Protein 4QOS (pdb70)

B-factor: mean 25.65, std 11.16, range [9.4, 82.93]

Foldseek 3Di:
DFADQVLQVVLVVVLLVQLADLAAEEEADFAQLCQVVSQLSSFCSYPLNVFDEEEDEQQPDDQVVSCCQAQNDPPGHHRQVNQASTEYEYEQVLNHFPVVLVQVLVCVVVQWRDDDDPDDIGGGRYRYYYYHNDPQVVCCVVVSHPPSSCVRNCPDYRYRDFCLVRLVRQQVLLLVLLQVLCVVLVAPDQQAEDVQRSCVRNVDRPSNGSVLSSVQSNVQSVVVPHNPHHRYDGPSDPVDD

Organism: Escherichia coli (strain K12) (NCBI:txid83333)

Solvent-accessible surface area: 12742 Å² total; per-residue (Å²): 118,55,12,118,10,115,43,20,84,108,8,40,107,52,0,54,129,10,0,80,68,89,101,21,2,7,0,41,4,35,148,14,7,21,25,82,134,10,0,28,102,0,0,123,88,8,97,22,136,151,26,46,48,24,32,12,53,3,46,79,45,100,73,110,88,0,28,27,22,0,19,17,97,87,113,65,68,0,57,6,44,116,0,73,34,0,0,0,0,1,31,79,0,15,69,6,36,79,77,1,0,63,68,1,12,120,11,42,84,132,27,74,3,169,38,122,66,79,66,138,72,84,86,23,82,30,1,9,0,0,0,7,87,33,91,3,86,42,40,36,134,137,47,61,3,75,49,58,0,27,128,115,2,34,100,60,44,0,128,10,16,15,2,61,117,6,102,84,1,0,24,66,3,0,58,101,18,0,68,70,24,0,120,128,59,184,25,112,123,28,32,23,12,33,139,143,0,76,46,43,0,61,126,54,136,0,48,4,0,40,166,36,0,91,83,2,0,34,40,1,3,137,126,45,41,22,30,126,134,62,1,56,76,14,23,46,46,58,191,144,156

Structure (mmCIF, N/CA/C/O backbone):
data_4QOS
#
_entry.id   4QOS
#
_cell.length_a   113.385
_cell.length_b   113.385
_cell.length_c   39.326
_cell.angle_alpha   90.0
_cell.angle_beta   90.0
_cell.angle_gamma   120.0
#
_symmetry.space_group_name_H-M   'P 65'
#
loop_
_entity.id
_entity.type
_entity.pdbx_description
1 polymer 'Psp operon transcriptional activator'
2 non-polymer "ADENOSINE-5'-DIPHOSPHATE"
3 non-polymer GLYCEROL
4 non-polymer '4-(2-HYDROXYETHYL)-1-PIPERAZINE ETHANESULFONIC ACID'
5 water water
#
loop_
_atom_site.group_PDB
_atom_site.id
_atom_site.type_symbol
_atom_site.label_atom_id
_atom_site.label_alt_id
_atom_site.label_comp_id
_atom_site.label_asym_id
_atom_site.label_entity_id
_atom_site.label_seq_id
_atom_site.pdbx_PDB_ins_code
_atom_site.Cartn_x
_atom_site.Cartn_y
_atom_site.Cartn_z
_atom_site.occupancy
_atom_site.B_iso_or_equiv
_atom_site.auth_seq_id
_atom_site.auth_comp_id
_atom_site.auth_asym_id
_atom_site.auth_atom_id
_atom_site.pdbx_PDB_model_num
ATOM 1 N N . LEU A 1 8 ? -67.292 142.419 -0.722 1.00 56.40 8 LEU A N 1
ATOM 2 C CA . LEU A 1 8 ? -66.459 143.486 -0.184 1.00 42.36 8 LEU A CA 1
ATOM 3 C C . LEU A 1 8 ? -67.158 144.229 0.955 1.00 49.30 8 LEU A C 1
ATOM 4 O O . LEU A 1 8 ? -66.727 145.312 1.357 1.00 56.56 8 LEU A O 1
ATOM 6 N N . LEU A 1 9 ? -68.228 143.637 1.482 1.00 39.05 9 LEU A N 1
ATOM 7 C CA . LEU A 1 9 ? -69.058 144.306 2.479 1.00 35.09 9 LEU A CA 1
ATOM 8 C C . LEU A 1 9 ? -68.427 144.290 3.865 1.00 31.37 9 LEU A C 1
ATOM 9 O O . LEU A 1 9 ? -67.802 143.310 4.265 1.00 31.70 9 LEU A O 1
ATOM 25 N N . GLY A 1 10 ? -68.615 145.377 4.602 1.00 31.95 10 GLY A N 1
ATOM 26 C CA . GLY A 1 10 ? -68.123 145.469 5.960 1.00 30.60 10 GLY A CA 1
ATOM 27 C C . GLY A 1 10 ? -67.537 146.825 6.245 1.00 34.54 10 GLY A C 1
ATOM 28 O O . GLY A 1 10 ? -66.932 147.459 5.381 1.00 38.36 10 GLY A O 1
ATOM 32 N N . GLU A 1 11 ? -67.736 147.263 7.474 1.00 34.79 11 GLU A N 1
ATOM 33 C CA . GLU A 1 11 ? -67.196 148.521 7.943 1.00 43.35 11 GLU A CA 1
ATOM 34 C C . GLU A 1 11 ? -66.617 148.322 9.329 1.00 31.25 11 GLU A C 1
ATOM 35 O O . GLU A 1 11 ? -66.105 149.266 9.929 1.00 38.75 11 GLU A O 1
ATOM 43 N N . ALA A 1 12 ? -66.684 147.091 9.843 1.00 24.84 12 ALA A N 1
ATOM 44 C CA . ALA A 1 12 ? -66.203 146.852 11.184 1.00 27.39 12 ALA A CA 1
ATOM 45 C C . ALA A 1 12 ? -64.706 147.092 11.118 1.00 25.13 12 ALA A C 1
ATOM 46 O O . ALA A 1 12 ? -64.054 146.708 10.134 1.00 24.79 12 ALA A O 1
ATOM 53 N N . ASN A 1 13 ? -64.183 147.748 12.145 1.00 26.65 13 ASN A N 1
ATOM 54 C CA . ASN A 1 13 ? -62.782 148.135 12.177 1.00 26.33 13 ASN A CA 1
ATOM 55 C C . ASN A 1 13 ? -61.890 146.925 11.961 1.00 25.90 13 ASN A C 1
ATOM 56 O O . ASN A 1 13 ? -60.900 146.995 11.233 1.00 26.52 13 ASN A O 1
ATOM 67 N N . SER A 1 14 ? -62.263 145.815 12.577 1.00 24.35 14 SER A N 1
ATOM 68 C CA . SER A 1 14 ? -61.473 144.592 12.491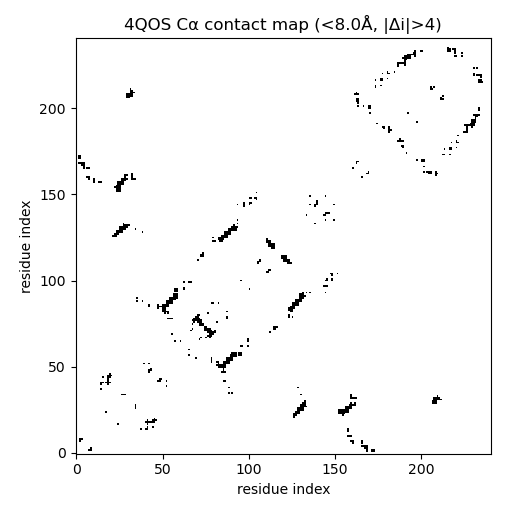 1.00 21.84 14 SER A CA 1
ATOM 69 C C . SER A 1 14 ? -61.351 144.105 11.039 1.00 25.92 14 SER A C 1
ATOM 70 O O . SER A 1 14 ? -60.280 143.692 10.604 1.00 24.94 14 SER A O 1
ATOM 78 N N . PHE A 1 15 ? -62.435 144.186 10.281 1.00 19.71 15 PHE A N 1
ATOM 79 C CA . PHE A 1 15 ? -62.402 143.835 8.868 1.00 19.26 15 PHE A CA 1
ATOM 80 C C . PHE A 1 15 ? -61.582 144.816 8.032 1.00 20.60 15 PHE A C 1
ATOM 81 O O . PHE A 1 15 ? -60.797 144.423 7.172 1.00 19.67 15 PHE A O 1
ATOM 98 N N . LEU A 1 16 ? -61.762 146.110 8.276 1.00 21.07 16 LEU A N 1
ATOM 99 C CA . LEU A 1 16 ? -60.976 147.097 7.561 1.00 20.28 16 LEU A CA 1
ATOM 100 C C . LEU A 1 16 ? -59.464 146.930 7.823 1.00 18.91 16 LEU A C 1
ATOM 101 O O . LEU A 1 16 ? -58.664 147.095 6.916 1.00 21.94 16 LEU A O 1
ATOM 117 N N . GLU A 1 17 ? -59.094 146.586 9.049 1.00 19.62 17 GLU A N 1
ATOM 118 C CA . GLU A 1 17 ? -57.692 146.316 9.364 1.00 22.53 17 GLU A CA 1
ATOM 119 C C . GLU A 1 17 ? -57.144 145.137 8.550 1.00 20.32 17 GLU A C 1
ATOM 120 O O . GLU A 1 17 ? -55.991 145.184 8.099 1.00 19.48 17 GLU A O 1
ATOM 132 N N . VAL A 1 18 ? -57.950 144.080 8.374 1.00 18.27 18 VAL A N 1
ATOM 133 C CA . VAL A 1 18 ? -57.568 142.978 7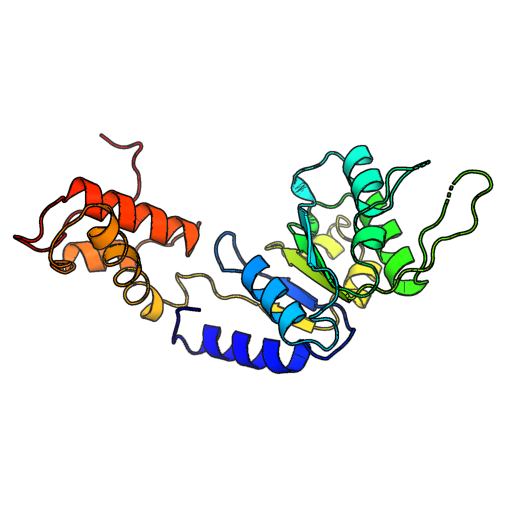.495 1.00 16.35 18 VAL A CA 1
ATOM 134 C C . VAL A 1 18 ? -57.300 143.470 6.081 1.00 15.49 18 VAL A C 1
ATOM 135 O O . VAL A 1 18 ? -56.314 143.091 5.445 1.00 15.94 18 VAL A O 1
ATOM 148 N N . LEU A 1 19 ? -58.176 144.316 5.553 1.00 16.43 19 LEU A N 1
ATOM 149 C CA . LEU A 1 19 ? -57.992 144.770 4.195 1.00 16.84 19 LEU A CA 1
ATOM 150 C C . LEU A 1 19 ? -56.700 145.583 4.043 1.00 14.68 19 LEU A C 1
ATOM 151 O O . LEU A 1 19 ? -55.996 145.471 3.043 1.00 18.87 19 LEU A O 1
ATOM 167 N N . GLU A 1 20 ? -56.426 146.417 5.040 1.00 18.59 20 GLU A N 1
ATOM 168 C CA . GLU A 1 20 ? -55.189 147.187 5.083 1.00 19.80 20 GLU A CA 1
ATOM 169 C C . GLU A 1 20 ? -53.982 146.242 5.082 1.00 19.13 20 GLU A C 1
ATOM 170 O O . GLU A 1 20 ? -53.043 146.399 4.315 1.00 18.69 20 GLU A O 1
ATOM 182 N N . GLN A 1 21 ? -54.019 145.251 5.952 1.00 16.03 21 GLN A N 1
ATOM 183 C CA . GLN A 1 21 ? -52.945 144.269 6.030 1.00 16.35 21 GLN A CA 1
ATOM 184 C C . GLN A 1 21 ? -52.711 143.560 4.698 1.00 15.19 21 GLN A C 1
ATOM 185 O O . GLN A 1 21 ? -51.567 143.409 4.235 1.00 16.70 21 GLN A O 1
ATOM 199 N N . VAL A 1 22 ? -53.801 143.117 4.074 1.00 15.26 22 VAL A N 1
ATOM 200 C CA . VAL A 1 22 ? -53.726 142.455 2.783 1.00 16.68 22 VAL A CA 1
ATOM 201 C C . VAL A 1 22 ? -53.081 143.336 1.712 1.00 15.19 22 VAL A C 1
ATOM 202 O O . VAL A 1 22 ? -52.320 142.865 0.874 1.00 17.91 22 VAL A O 1
ATOM 215 N N .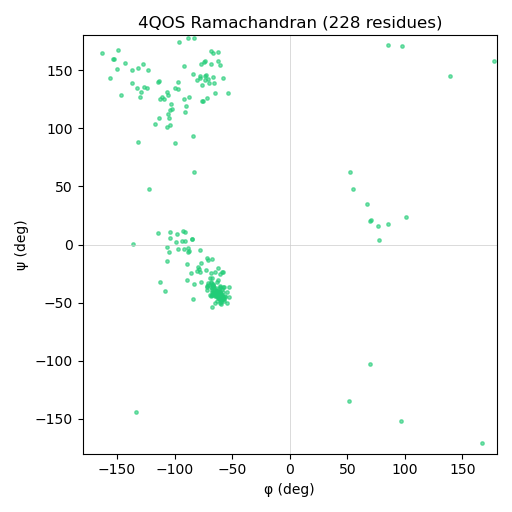 SER A 1 23 ? -53.386 144.640 1.742 1.00 17.52 23 SER A N 1
ATOM 216 C CA . SER A 1 23 ? -52.811 145.545 0.747 1.00 20.56 23 SER A CA 1
ATOM 217 C C . SER A 1 23 ? -51.279 145.607 0.859 1.00 17.39 23 SER A C 1
ATOM 218 O O . SER A 1 23 ? -50.576 145.757 -0.143 1.00 19.94 23 SER A O 1
ATOM 226 N N . HIS A 1 24 ? -50.764 145.469 2.071 1.00 16.99 24 HIS A N 1
ATOM 227 C CA . HIS A 1 24 ? -49.319 145.514 2.286 1.00 17.02 24 HIS A CA 1
ATOM 228 C C . HIS A 1 24 ? -48.659 144.156 2.015 1.00 16.56 24 HIS A C 1
ATOM 229 O O . HIS A 1 24 ? -47.510 144.094 1.541 1.00 18.11 24 HIS A O 1
ATOM 242 N N . LEU A 1 25 ? -49.372 143.057 2.311 1.00 13.91 25 LEU A N 1
ATOM 243 C CA . LEU A 1 25 ? -48.819 141.716 2.095 1.00 15.12 25 LEU A CA 1
ATOM 244 C C . LEU A 1 25 ? -48.829 141.287 0.643 1.00 13.95 25 LEU A C 1
ATOM 245 O O . LEU A 1 25 ? -47.948 140.551 0.198 1.00 14.35 25 LEU A O 1
ATOM 261 N N . ALA A 1 26 ? -49.829 141.747 -0.103 1.00 14.85 26 ALA A N 1
ATOM 262 C CA . ALA A 1 26 ? -50.023 141.255 -1.480 1.00 15.74 26 ALA A CA 1
ATOM 263 C C . ALA A 1 26 ? -48.768 141.343 -2.374 1.00 15.36 26 ALA A C 1
ATOM 264 O O . ALA A 1 26 ? -48.432 140.382 -3.054 1.00 17.62 26 ALA A O 1
ATOM 271 N N . PRO A 1 27 ? -48.032 142.483 -2.357 1.00 16.75 27 PRO A N 1
ATOM 272 C CA . PRO A 1 27 ? -46.881 142.592 -3.262 1.00 20.10 27 PRO A CA 1
ATOM 273 C C . PRO A 1 27 ? -45.673 141.734 -2.903 1.00 19.57 27 PRO A C 1
ATOM 274 O O . PRO A 1 27 ? -44.767 141.594 -3.710 1.00 21.60 27 PRO A O 1
ATOM 285 N N . LEU A 1 28 ? -45.644 141.156 -1.711 1.00 16.66 28 LEU A N 1
ATOM 286 C CA . LEU A 1 28 ? -44.545 140.269 -1.338 1.00 17.09 28 LEU A CA 1
ATOM 287 C C . LEU A 1 28 ? -44.686 138.893 -1.992 1.00 21.23 28 LEU A C 1
ATOM 288 O O . LEU A 1 28 ? -45.800 138.471 -2.306 1.00 20.98 28 LEU A O 1
ATOM 304 N N . ASP A 1 29 ? -43.572 138.185 -2.163 1.00 19.42 29 ASP A N 1
ATOM 305 C CA . ASP A 1 29 ? -43.601 136.795 -2.655 1.00 18.62 29 ASP A CA 1
ATOM 306 C C . ASP A 1 29 ? -43.636 135.770 -1.501 1.00 24.31 29 ASP A C 1
ATOM 307 O O . ASP A 1 29 ? -43.560 134.549 -1.692 1.00 25.98 29 ASP A O 1
ATOM 316 N N . LYS A 1 30 ? -43.874 136.277 -0.307 1.00 16.58 30 LYS A N 1
ATOM 317 C CA . LYS A 1 30 ? -43.834 135.497 0.911 1.00 14.38 30 LYS A CA 1
ATOM 318 C C . LYS A 1 30 ? -45.161 134.783 1.143 1.00 13.41 30 LYS A C 1
ATOM 319 O O . LYS A 1 30 ? -46.236 135.312 0.841 1.00 14.43 30 LYS A O 1
ATOM 338 N N . PRO A 1 31 ? -45.105 133.586 1.739 1.00 13.77 31 PRO A N 1
ATOM 339 C CA . PRO A 1 31 ? -46.339 132.857 2.066 1.00 14.17 31 PRO A CA 1
ATOM 340 C C . PRO A 1 31 ? -47.153 133.558 3.138 1.00 16.67 31 PRO A C 1
ATOM 341 O O . PRO A 1 31 ? -46.609 134.177 4.060 1.00 16.71 31 PRO A O 1
ATOM 352 N N . VAL A 1 32 ? -48.466 133.482 2.998 1.00 15.42 32 VAL A N 1
ATOM 353 C CA . VAL A 1 32 ? -49.398 134.070 3.933 1.00 14.27 32 VAL A CA 1
ATOM 354 C C . VAL A 1 32 ? -50.347 133.005 4.448 1.00 13.90 32 VAL A C 1
ATOM 355 O O . VAL A 1 32 ? -50.889 132.192 3.654 1.00 14.55 32 VAL A O 1
ATOM 368 N N . LEU A 1 33 ? -50.565 132.992 5.757 1.00 11.64 33 LEU A N 1
ATOM 369 C CA . LEU A 1 33 ? -51.502 132.090 6.395 1.00 12.52 33 LEU A CA 1
ATOM 370 C C . LEU A 1 33 ? -52.721 132.886 6.794 1.00 12.85 33 LEU A C 1
ATOM 371 O O . LEU A 1 33 ? -52.620 133.911 7.464 1.00 13.35 33 LEU A O 1
ATOM 387 N N . ILE A 1 34 ? -53.894 132.397 6.410 1.00 12.59 34 ILE A N 1
ATOM 388 C CA . ILE A 1 34 ? -55.169 133.022 6.759 1.00 12.19 34 ILE A CA 1
ATOM 389 C C . ILE A 1 34 ? -55.892 132.142 7.763 1.00 12.91 34 ILE A C 1
ATOM 390 O O . ILE A 1 34 ? -56.092 130.953 7.477 1.00 14.13 34 ILE A O 1
ATOM 406 N N . ILE A 1 35 ? -56.272 132.689 8.919 1.00 13.57 35 ILE A N 1
ATOM 407 C CA . ILE A 1 35 ? -56.947 131.952 9.969 1.00 13.41 35 ILE A CA 1
ATOM 408 C C . ILE A 1 35 ? -58.376 132.480 10.041 1.00 14.61 35 ILE A C 1
ATOM 409 O O . ILE A 1 35 ? -58.602 133.693 10.149 1.00 16.71 35 ILE A O 1
ATOM 425 N N . GLY A 1 36 ? -59.346 131.592 9.971 1.00 12.41 36 GLY A N 1
ATOM 426 C CA . GLY A 1 36 ? -60.725 132.015 10.113 1.00 14.79 36 GLY A CA 1
ATOM 427 C C . GLY A 1 36 ? -61.688 130.866 9.946 1.00 14.31 36 GLY A C 1
ATOM 428 O O . GLY A 1 36 ? -61.369 129.833 9.357 1.00 14.06 36 GLY A O 1
ATOM 432 N N . GLU A 1 37 ? -62.873 131.065 10.500 1.00 14.13 37 GLU A N 1
ATOM 433 C CA . GLU A 1 37 ? -63.946 130.096 10.410 1.00 13.70 37 GLU A CA 1
ATOM 434 C C . GLU A 1 37 ? -64.498 129.953 8.997 1.00 12.20 37 GLU A C 1
ATOM 435 O O . GLU A 1 37 ? -64.233 130.762 8.111 1.00 13.15 37 GLU A O 1
ATOM 447 N N . ARG A 1 38 ? -65.281 128.897 8.774 1.00 13.06 38 ARG A N 1
ATOM 448 C CA . ARG A 1 38 ? -65.923 128.741 7.490 1.00 13.33 38 ARG A CA 1
ATOM 449 C C . ARG A 1 38 ? -66.805 129.954 7.188 1.00 13.42 38 ARG A C 1
ATOM 450 O O . ARG A 1 38 ? -67.451 130.500 8.085 1.00 13.04 38 ARG A O 1
ATOM 471 N N . GLY A 1 39 ? -66.849 130.356 5.930 1.00 13.21 39 GLY A N 1
ATOM 472 C CA . GLY A 1 39 ? -67.749 131.403 5.510 1.00 12.57 39 GLY A CA 1
ATOM 473 C C . GLY A 1 39 ? -67.302 132.800 5.889 1.00 14.49 39 GLY A C 1
ATOM 474 O O . GLY A 1 39 ? -68.092 133.728 5.788 1.00 14.22 39 GLY A O 1
ATOM 478 N N . THR A 1 40 ? -66.031 132.997 6.257 1.00 12.84 40 THR A N 1
ATOM 479 C CA . THR A 1 40 ? -65.553 134.319 6.668 1.00 15.39 40 THR A CA 1
ATOM 480 C C . THR A 1 40 ? -64.865 135.075 5.556 1.00 20.43 40 THR A C 1
ATOM 481 O O . THR A 1 40 ? -64.462 136.226 5.766 1.00 20.95 40 THR A O 1
ATOM 492 N N . GLY A 1 41 ? -64.714 134.440 4.402 1.00 16.07 41 GLY A N 1
ATOM 493 C CA . GLY A 1 41 ? -64.127 135.084 3.238 1.00 21.78 41 GLY A CA 1
ATOM 494 C C . GLY A 1 41 ? -62.666 134.733 2.963 1.00 21.47 41 GLY A C 1
ATOM 495 O O . GLY A 1 41 ? -61.971 135.491 2.308 1.00 20.67 41 GLY A O 1
ATOM 499 N N . LYS A 1 42 ? -62.193 133.584 3.431 1.00 16.73 42 LYS A N 1
ATOM 500 C CA . LYS A 1 42 ? -60.768 133.258 3.280 1.00 15.86 42 LYS A CA 1
ATOM 501 C C . LYS A 1 42 ? -60.307 133.153 1.831 1.00 18.63 42 LYS A C 1
ATOM 502 O O . LYS A 1 42 ? -59.274 133.705 1.444 1.00 15.58 42 LYS A O 1
ATOM 521 N N . GLU A 1 43 ? -61.071 132.463 1.002 1.00 18.46 43 GLU A N 1
ATOM 522 C CA . GLU A 1 43 ? -60.682 132.358 -0.392 1.00 18.07 43 GLU A CA 1
ATOM 523 C C . GLU A 1 43 ? -60.796 133.712 -1.115 1.00 17.65 43 GLU A C 1
ATOM 524 O O . GLU A 1 43 ? -59.989 133.985 -1.989 1.00 20.52 43 GLU A O 1
ATOM 536 N N . LEU A 1 44 ? -61.757 134.543 -0.720 1.00 20.62 44 LEU A N 1
ATOM 537 C CA . LEU A 1 44 ? -61.862 135.876 -1.300 1.00 18.77 44 LEU A CA 1
ATOM 538 C C . LEU A 1 44 ? -60.601 136.704 -0.962 1.00 18.68 44 LEU A C 1
ATOM 539 O O . LEU A 1 44 ? -60.060 137.426 -1.809 1.00 20.24 44 LEU A O 1
ATOM 555 N N . ILE A 1 45 ? -60.110 136.574 0.268 1.00 16.11 45 ILE A N 1
ATOM 556 C CA . ILE A 1 45 ? -58.905 137.268 0.691 1.00 16.45 45 ILE A CA 1
ATOM 557 C C . ILE A 1 45 ? -57.679 136.721 -0.049 1.00 14.71 45 ILE A C 1
ATOM 558 O O . ILE A 1 45 ? -56.793 137.478 -0.435 1.00 15.59 45 ILE A O 1
ATOM 574 N N . ALA A 1 46 ? -57.599 135.408 -0.234 1.00 14.73 46 ALA A N 1
ATOM 575 C CA . ALA A 1 46 ? -56.514 134.824 -1.011 1.00 14.04 46 ALA A CA 1
ATOM 576 C C . ALA A 1 46 ? -56.485 135.381 -2.436 1.00 14.69 46 ALA A C 1
ATOM 577 O O . ALA A 1 46 ? -55.433 135.674 -2.981 1.00 15.82 46 ALA A O 1
ATOM 584 N N . SER A 1 47 ? -57.678 135.480 -3.020 1.00 17.77 47 SER A N 1
ATOM 585 C CA . SER A 1 47 ? -57.836 136.049 -4.359 1.00 18.50 47 SER A CA 1
ATOM 586 C C . SER A 1 47 ? -57.363 137.492 -4.415 1.00 19.84 47 SER A C 1
ATOM 587 O O . SER A 1 47 ? -56.691 137.895 -5.362 1.00 19.13 47 SER A O 1
ATOM 595 N N . ARG A 1 48 ? -57.722 138.254 -3.393 1.00 18.09 48 ARG A N 1
ATOM 596 C CA . ARG A 1 48 ? -57.294 139.651 -3.285 1.00 18.24 48 ARG A CA 1
ATOM 597 C C . ARG A 1 48 ? -55.790 139.762 -3.173 1.00 19.30 48 ARG A C 1
ATOM 598 O O . ARG A 1 48 ? -55.171 140.624 -3.808 1.00 22.24 48 ARG A O 1
ATOM 619 N N . LEU A 1 49 ? -55.164 138.888 -2.392 1.00 18.43 49 LEU A N 1
ATOM 620 C CA . LEU A 1 49 ? -53.723 138.856 -2.326 1.00 18.03 49 LEU A CA 1
ATOM 621 C C . LEU A 1 49 ? -53.122 138.669 -3.716 1.00 21.56 49 LEU A C 1
ATOM 622 O O . LEU A 1 49 ? -52.207 139.379 -4.084 1.00 23.82 49 LEU A O 1
ATOM 638 N N . HIS A 1 50 ? -53.668 137.759 -4.514 1.00 16.83 50 HIS A N 1
ATOM 639 C CA . HIS A 1 50 ? -53.155 137.528 -5.854 1.00 17.27 50 HIS A CA 1
ATOM 640 C C . HIS A 1 50 ? -53.335 138.752 -6.773 1.00 18.28 50 HIS A C 1
ATOM 641 O O . HIS A 1 50 ? -52.400 139.203 -7.420 1.00 17.49 50 HIS A O 1
ATOM 654 N N . TYR A 1 51 ? -54.544 139.278 -6.817 1.00 18.13 51 TYR A N 1
ATOM 655 C CA . TYR A 1 51 ? -54.837 140.353 -7.772 1.00 18.53 51 TYR A CA 1
ATOM 656 C C . TYR A 1 51 ? -54.200 141.692 -7.407 1.00 24.77 51 TYR A C 1
ATOM 657 O O . TYR A 1 51 ? -53.969 142.525 -8.294 1.00 22.96 51 TYR A O 1
ATOM 675 N N . LEU A 1 52 ? -53.857 141.881 -6.134 1.00 19.13 52 LEU A N 1
ATOM 676 C CA . LEU A 1 52 ? -53.095 143.064 -5.720 1.00 17.56 52 LEU A CA 1
ATOM 677 C C . LEU A 1 52 ? -51.588 142.866 -5.744 1.00 20.91 52 LEU A C 1
ATOM 678 O O . LEU A 1 52 ? -50.831 143.760 -5.366 1.00 26.44 52 LEU A O 1
ATOM 694 N N . SER A 1 53 ? -51.142 141.693 -6.178 1.00 17.88 53 SER A N 1
ATOM 695 C CA . SER A 1 53 ? -49.717 141.387 -6.240 1.00 21.31 53 SER A CA 1
ATOM 696 C C . SER A 1 53 ? -49.178 141.635 -7.643 1.00 22.26 53 SER A C 1
ATOM 697 O O . SER A 1 53 ? -49.945 141.892 -8.582 1.00 23.55 53 SER A O 1
ATOM 705 N N . SER A 1 54 ? -47.872 141.510 -7.791 1.00 25.05 54 SER A N 1
ATOM 706 C CA . SER A 1 54 ? -47.248 141.639 -9.107 1.00 27.84 54 SER A CA 1
ATOM 707 C C . SER A 1 54 ? -47.583 140.446 -10.002 1.00 26.90 54 SER A C 1
ATOM 708 O O . SER A 1 54 ? -47.361 140.494 -11.213 1.00 28.05 54 SER A O 1
ATOM 716 N N . ARG A 1 55 ? -48.118 139.381 -9.404 1.00 23.39 55 ARG A N 1
ATOM 717 C CA . ARG A 1 55 ? -48.429 138.142 -10.124 1.00 25.92 55 ARG A CA 1
ATOM 718 C C . ARG A 1 55 ? -49.833 138.112 -10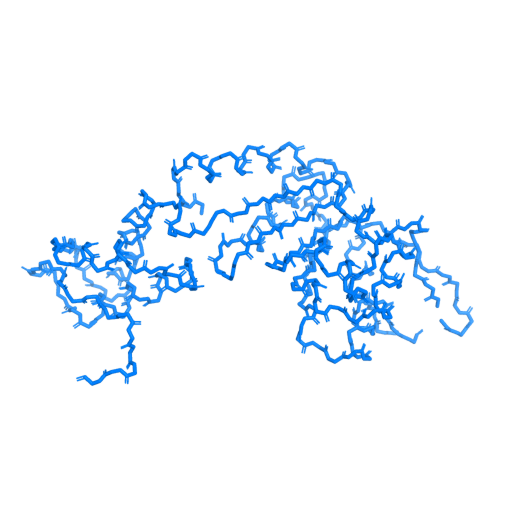.672 1.00 23.23 55 ARG A C 1
ATOM 719 O O . ARG A 1 55 ? -50.305 137.068 -11.098 1.00 24.01 55 ARG A O 1
ATOM 740 N N . TRP A 1 56 ? -50.521 139.248 -10.644 1.00 24.41 56 TRP A N 1
ATOM 741 C CA . TRP A 1 56 ? -51.955 139.279 -10.919 1.00 22.24 56 TRP A CA 1
ATOM 742 C C . TRP A 1 56 ? -52.396 138.738 -12.289 1.00 23.10 56 TRP A C 1
ATOM 743 O O . TRP A 1 56 ? -53.554 138.331 -12.446 1.00 26.97 56 TRP A O 1
ATOM 764 N N . GLN A 1 57 ? -51.489 138.753 -13.267 1.00 26.32 57 GLN A N 1
ATOM 765 C CA . GLN A 1 57 ? -51.790 138.212 -14.588 1.00 28.84 57 GLN A CA 1
ATOM 766 C C . GLN A 1 57 ? -51.387 136.739 -14.707 1.00 29.48 57 GLN A C 1
ATOM 767 O O . GLN A 1 57 ? -51.619 136.105 -15.740 1.00 28.58 57 GLN A O 1
ATOM 781 N N . GLY A 1 5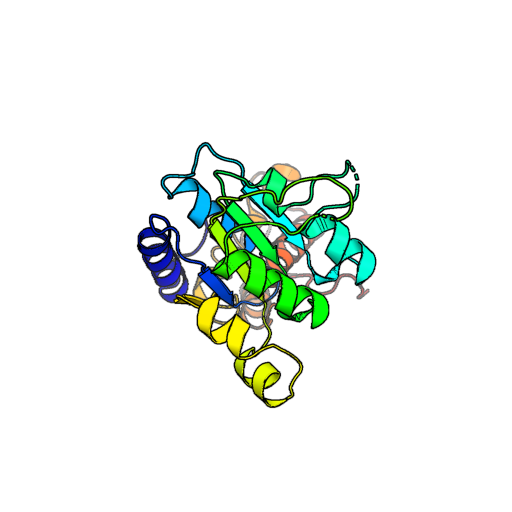8 ? -50.770 136.205 -13.655 1.00 25.37 58 GLY A N 1
ATOM 782 C CA . GLY A 1 58 ? -50.488 134.782 -13.572 1.00 26.52 58 GLY A CA 1
ATOM 783 C C . GLY A 1 58 ? -51.693 134.012 -13.065 1.00 21.33 58 GLY A C 1
ATOM 784 O O . GLY A 1 58 ? -52.721 134.579 -12.755 1.00 23.44 58 GLY A O 1
ATOM 788 N N . PRO A 1 59 ? -51.563 132.682 -12.986 1.00 24.34 59 PRO A N 1
ATOM 789 C CA . PRO A 1 59 ? -52.683 131.841 -12.567 1.00 23.67 59 PRO A CA 1
ATOM 790 C C . PRO A 1 59 ? -52.978 131.958 -11.071 1.00 22.73 59 PRO A C 1
ATOM 791 O O . PRO A 1 59 ? -52.053 132.146 -10.294 1.00 24.04 59 PRO A O 1
ATOM 802 N N . PHE A 1 60 ? -54.251 131.861 -10.718 1.00 20.18 60 PHE A N 1
ATOM 803 C CA . PHE A 1 60 ? -54.707 131.693 -9.335 1.00 22.53 60 PHE A CA 1
ATOM 804 C C . PHE A 1 60 ? -55.350 130.309 -9.212 1.00 22.95 60 PHE A C 1
ATOM 805 O O . PHE A 1 60 ? -56.443 130.069 -9.750 1.00 25.39 60 PHE A O 1
ATOM 822 N N . ILE A 1 61 ? -54.660 129.410 -8.502 1.00 22.72 61 ILE A N 1
ATOM 823 C CA . ILE A 1 61 ? -55.049 128.006 -8.386 1.00 22.12 61 ILE A CA 1
ATOM 824 C C . ILE A 1 61 ? -55.414 127.728 -6.936 1.00 24.92 61 ILE A C 1
ATOM 825 O O . ILE A 1 61 ? -54.745 128.232 -6.035 1.00 19.80 61 ILE A O 1
ATOM 841 N N . SER A 1 62 ? -56.468 126.952 -6.714 1.00 19.89 62 SER A N 1
ATOM 842 C CA . SER A 1 62 ? -56.904 126.590 -5.373 1.00 20.55 62 SER A CA 1
ATOM 843 C C . SER A 1 62 ? -56.948 125.079 -5.230 1.00 26.87 62 SER A C 1
ATOM 844 O O . SER A 1 62 ? -57.163 124.358 -6.203 1.00 27.02 62 SER A O 1
ATOM 852 N N . LEU A 1 63 ? -56.727 124.609 -4.007 1.00 21.78 63 LEU A N 1
ATOM 853 C CA . LEU A 1 63 ? -56.859 123.190 -3.685 1.00 20.61 63 LEU A CA 1
ATOM 854 C C . LEU A 1 63 ? -57.356 123.080 -2.248 1.00 21.73 63 LEU A C 1
ATOM 855 O O . LEU A 1 63 ? -56.774 123.697 -1.356 1.00 21.12 63 LEU A O 1
ATOM 871 N N . ASN A 1 64 ? -58.422 122.313 -2.016 1.00 19.71 64 ASN A N 1
ATOM 872 C CA . ASN A 1 64 ? -58.884 122.006 -0.673 1.00 18.77 64 ASN A CA 1
ATOM 873 C C . ASN A 1 64 ? -58.220 120.713 -0.199 1.00 22.39 64 ASN A C 1
ATOM 874 O O . ASN A 1 64 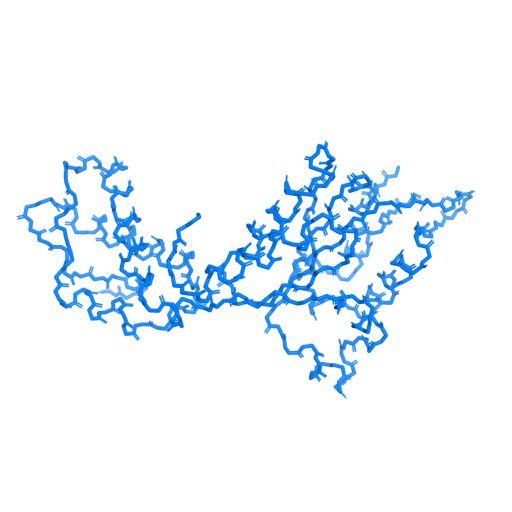? -58.444 119.639 -0.759 1.00 23.84 64 ASN A O 1
ATOM 885 N N . CYS A 1 65 ? -57.371 120.818 0.815 1.00 16.50 65 CYS A N 1
ATOM 886 C CA . CYS A 1 65 ? -56.623 119.673 1.327 1.00 17.54 65 CYS A CA 1
ATOM 887 C C . CYS A 1 65 ? -57.483 118.620 2.020 1.00 20.03 65 CYS A C 1
ATOM 888 O O . CYS A 1 65 ? -57.085 117.459 2.111 1.00 20.80 65 CYS A O 1
ATOM 896 N N . ALA A 1 66 ? -58.635 119.014 2.529 1.00 17.71 66 ALA A N 1
ATOM 897 C CA . ALA A 1 66 ? -59.479 118.091 3.282 1.00 18.52 66 ALA A CA 1
ATOM 898 C C . ALA A 1 66 ? -60.271 117.188 2.368 1.00 25.33 66 ALA A C 1
ATOM 899 O O . ALA A 1 66 ? -60.734 116.132 2.796 1.00 27.70 66 ALA A O 1
ATOM 906 N N . ALA A 1 67 ? -60.399 117.596 1.110 1.00 20.58 67 ALA A N 1
ATOM 907 C CA . ALA A 1 67 ? -61.310 116.924 0.194 1.00 23.37 67 ALA A CA 1
ATOM 908 C C . ALA A 1 67 ? -60.759 115.606 -0.350 1.00 29.39 67 ALA A C 1
ATOM 909 O O . ALA A 1 67 ? -61.530 114.733 -0.754 1.00 30.32 67 ALA A O 1
ATOM 916 N N . LEU A 1 68 ? -59.441 115.449 -0.349 1.00 22.78 68 LEU A N 1
ATOM 917 C CA . LEU A 1 68 ? -58.794 114.321 -1.015 1.00 25.86 68 LEU A CA 1
ATOM 918 C C . LEU A 1 68 ? -58.120 113.388 -0.026 1.00 27.73 68 LEU A C 1
ATOM 919 O O . LEU A 1 68 ? -57.506 113.841 0.941 1.00 24.19 68 LEU A O 1
ATOM 935 N N . ASN A 1 69 ? -58.219 112.081 -0.268 1.00 28.06 69 ASN A N 1
ATOM 936 C CA . ASN A 1 69 ? -57.436 111.130 0.504 1.00 26.82 69 ASN A CA 1
ATOM 937 C C . ASN A 1 69 ? -55.939 111.364 0.277 1.00 28.03 69 ASN A C 1
ATOM 938 O O . ASN A 1 69 ? -55.544 112.062 -0.655 1.00 26.28 69 ASN A O 1
ATOM 949 N N . GLU A 1 70 ? -55.103 110.781 1.130 1.00 24.17 70 GLU A N 1
ATOM 950 C CA . GLU A 1 70 ? -53.684 111.101 1.142 1.00 22.98 70 GLU A CA 1
ATOM 951 C C . GLU A 1 70 ? -52.973 110.902 -0.199 1.00 26.08 70 GLU A C 1
ATOM 952 O O . GLU A 1 70 ? -52.196 111.753 -0.631 1.00 25.50 70 GLU A O 1
ATOM 964 N N . ASN A 1 71 ? -53.220 109.785 -0.871 1.00 26.84 71 ASN A N 1
ATOM 965 C CA . ASN A 1 71 ? -52.501 109.526 -2.107 1.00 24.10 71 ASN A CA 1
ATOM 966 C C . ASN A 1 71 ? -52.974 110.432 -3.237 1.00 21.51 71 ASN A C 1
ATOM 967 O O . ASN A 1 71 ? -52.164 110.874 -4.065 1.00 25.26 71 ASN A O 1
ATOM 978 N N . LEU A 1 72 ? -54.266 110.730 -3.261 1.00 23.23 72 LEU A N 1
ATOM 979 C CA . LEU A 1 72 ? -54.817 111.633 -4.264 1.00 23.66 72 LEU A CA 1
ATOM 980 C C . LEU A 1 72 ? -54.361 113.074 -3.991 1.00 22.53 72 LEU A C 1
ATOM 981 O O . LEU A 1 72 ? -54.108 113.822 -4.929 1.00 23.21 72 LEU A O 1
ATOM 997 N N . LEU A 1 73 ? -54.230 113.457 -2.723 1.00 22.00 73 LEU A N 1
ATOM 998 C CA . LEU A 1 73 ? -53.773 114.823 -2.405 1.00 19.51 73 LEU A CA 1
ATOM 999 C C . LEU A 1 73 ? -52.331 114.985 -2.842 1.00 19.53 73 LEU A C 1
ATOM 1000 O O . LEU A 1 73 ? -51.936 115.982 -3.416 1.00 19.65 73 LEU A O 1
ATOM 1016 N N . ASP A 1 74 ? -51.526 113.976 -2.566 1.00 18.24 74 ASP A N 1
ATOM 1017 C CA . ASP A 1 74 ? -50.148 113.959 -3.001 1.00 18.22 74 ASP A CA 1
ATOM 1018 C C . ASP A 1 74 ? -50.034 114.158 -4.518 1.00 24.27 74 ASP A C 1
ATOM 1019 O O . ASP A 1 74 ? -49.264 114.994 -4.987 1.00 22.62 74 ASP A O 1
ATOM 1028 N N . SER A 1 75 ? -50.799 113.388 -5.290 1.00 22.46 75 SER A N 1
ATOM 1029 C CA . SER A 1 75 ? -50.752 113.510 -6.746 1.00 24.40 75 SER A CA 1
ATOM 1030 C C . SER A 1 75 ? -51.306 114.841 -7.249 1.00 22.88 75 SER A C 1
ATOM 1031 O O . SER A 1 75 ? -50.764 115.421 -8.198 1.00 24.60 75 SER A O 1
ATOM 1039 N N . GLU A 1 76 ? -52.386 115.323 -6.639 1.00 20.38 76 GLU A N 1
ATOM 1040 C CA . GLU A 1 76 ? -52.989 116.578 -7.079 1.00 23.18 76 GLU A CA 1
ATOM 1041 C C . GLU A 1 76 ? -52.087 117.777 -6.818 1.00 23.25 76 GLU A C 1
ATOM 1042 O O . GLU A 1 76 ? -52.054 118.701 -7.614 1.00 23.55 76 GLU A O 1
ATOM 1054 N N . LEU A 1 77 ? -51.330 117.740 -5.728 1.00 20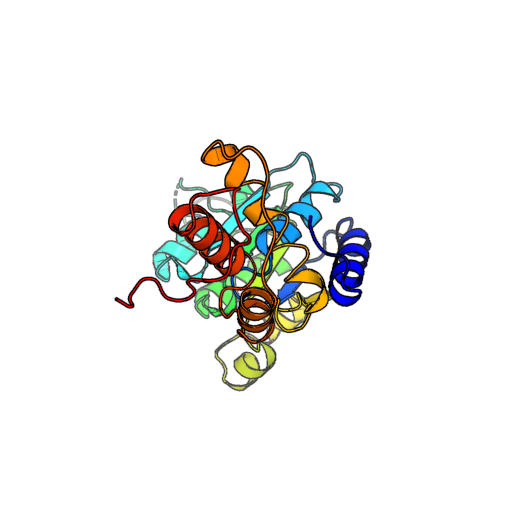.19 77 LEU A N 1
ATOM 1055 C CA . LEU A 1 77 ? -50.478 118.857 -5.351 1.00 19.11 77 LEU A CA 1
ATOM 1056 C C . LEU A 1 77 ? -49.139 118.807 -6.079 1.00 21.90 77 LEU A C 1
ATOM 1057 O O . LEU A 1 77 ? -48.685 119.817 -6.622 1.00 21.14 77 LEU A O 1
ATOM 1073 N N . PHE A 1 78 ? -48.498 117.642 -6.105 1.00 18.95 78 PHE A N 1
ATOM 1074 C CA . PHE A 1 78 ? -47.127 117.542 -6.611 1.00 21.21 78 PHE A CA 1
ATOM 1075 C C . PHE A 1 78 ? -46.999 116.913 -8.009 1.00 20.74 78 PHE A C 1
ATOM 1076 O O . PHE A 1 78 ? -45.917 116.910 -8.587 1.00 23.20 78 PHE A O 1
ATOM 1093 N N . GLY A 1 79 ? -48.110 116.423 -8.534 1.00 21.09 79 GLY A N 1
ATOM 1094 C CA . GLY A 1 79 ? -48.148 115.787 -9.848 1.00 24.47 79 GLY A CA 1
ATOM 1095 C C . GLY A 1 79 ? -47.787 114.314 -9.790 1.00 32.13 79 GLY A C 1
ATOM 1096 O O . GLY A 1 79 ? -47.369 113.809 -8.747 1.00 27.63 79 GLY A O 1
ATOM 1100 N N . HIS A 1 80 ? -47.965 113.608 -10.904 1.00 26.27 80 HIS A N 1
ATOM 1101 C CA . HIS A 1 80 ? -47.425 112.253 -11.015 1.00 33.31 80 HIS A CA 1
ATOM 1102 C C . HIS A 1 80 ? -47.121 111.875 -12.464 1.00 35.55 80 HIS A C 1
ATOM 1103 O O . HIS A 1 80 ? -47.641 112.493 -13.400 1.00 38.39 80 HIS A O 1
ATOM 1116 N N . GLU A 1 81 ? -46.257 110.871 -12.612 1.00 46.56 81 GLU A N 1
ATOM 1117 C CA . GLU A 1 81 ? -45.860 110.326 -13.911 1.00 49.99 81 GLU A CA 1
ATOM 1118 C C . GLU A 1 81 ? -45.007 111.326 -14.687 1.00 59.17 81 GLU A C 1
ATOM 1119 O O . GLU A 1 81 ? -43.846 111.565 -14.347 1.00 56.42 81 GLU A O 1
ATOM 1123 N N . ARG A 1 91 ? -47.996 113.642 -18.496 0.69 44.19 91 ARG A N 1
ATOM 1124 C CA . ARG A 1 91 ? -48.214 113.318 -17.095 1.00 37.21 91 ARG A CA 1
ATOM 1125 C C . ARG A 1 91 ? -49.454 114.018 -16.564 0.82 45.07 91 ARG A C 1
ATOM 1126 O O . ARG A 1 91 ? -50.223 114.602 -17.328 0.91 35.92 91 ARG A O 1
ATOM 1130 N N . HIS A 1 92 ? -49.641 113.945 -15.248 1.00 36.72 92 HIS A N 1
ATOM 1131 C CA . HIS A 1 92 ? -50.688 114.691 -14.567 0.94 33.15 92 HIS A CA 1
ATOM 1132 C C . HIS A 1 92 ? -50.010 115.815 -13.808 0.88 28.69 92 HIS A C 1
ATOM 1133 O O . HIS A 1 92 ? -49.413 115.580 -12.755 0.96 29.75 92 HIS A O 1
ATOM 1146 N N . PRO A 1 93 ? -50.047 117.036 -14.357 0.86 23.48 93 PRO A N 1
ATOM 1147 C CA . PRO A 1 93 ? -49.389 118.123 -13.633 0.96 23.38 93 PRO A CA 1
ATOM 1148 C C . PRO A 1 93 ? -50.171 118.456 -12.370 1.00 22.15 93 PRO A C 1
ATOM 1149 O O . PRO A 1 93 ? -51.399 118.471 -12.397 1.00 24.37 93 PRO A O 1
ATOM 1160 N N . GLY A 1 94 ? -49.453 118.701 -11.280 0.95 25.38 94 GLY A N 1
ATOM 1161 C CA . GLY A 1 94 ? -50.092 119.012 -10.019 1.00 24.77 94 GLY A CA 1
ATOM 1162 C C . GLY A 1 94 ? -50.324 120.504 -9.913 0.88 20.79 94 GLY A C 1
ATOM 1163 O O . GLY A 1 94 ? -49.945 121.270 -10.812 1.00 22.43 94 GLY A O 1
ATOM 1167 N N . ARG A 1 95 ? -50.949 120.912 -8.817 1.00 19.29 95 ARG A N 1
ATOM 1168 C CA . ARG A 1 95 ? -51.382 122.286 -8.645 1.00 19.65 95 ARG A CA 1
ATOM 1169 C C . ARG A 1 95 ? -50.215 123.268 -8.510 1.00 19.85 95 ARG A C 1
ATOM 1170 O O . ARG A 1 95 ? -50.378 124.419 -8.911 1.00 20.81 95 ARG A O 1
ATOM 1191 N N . PHE A 1 96 ? -49.056 122.846 -7.991 1.00 18.80 96 PHE A N 1
ATOM 1192 C CA . PHE A 1 96 ? -47.871 123.713 -8.003 1.00 19.16 96 PHE A CA 1
ATOM 1193 C C . PHE A 1 96 ? -47.454 124.054 -9.432 1.00 22.66 96 PHE A C 1
ATOM 1194 O O . PHE A 1 96 ? -47.156 125.201 -9.747 1.00 24.38 96 PHE A O 1
ATOM 1211 N N . GLU A 1 97 ? -47.423 123.048 -10.295 1.00 23.40 97 GLU A N 1
ATOM 1212 C CA . GLU A 1 97 ? -47.103 123.269 -11.708 1.00 23.87 97 GLU A CA 1
ATOM 1213 C C . GLU A 1 97 ? -48.058 124.224 -12.383 1.00 27.28 97 GLU A C 1
ATOM 1214 O O . GLU A 1 97 ? -47.625 125.130 -13.101 1.00 28.05 97 GLU A O 1
ATOM 1226 N N . ARG A 1 98 ? -49.349 124.017 -12.170 1.00 21.70 98 ARG A N 1
ATOM 1227 C CA . ARG A 1 98 ? -50.376 124.855 -12.762 1.00 26.26 98 ARG A CA 1
ATOM 1228 C C . ARG A 1 98 ? -50.322 126.285 -12.238 1.00 28.36 98 ARG A C 1
ATOM 1229 O O . ARG A 1 98 ? -50.796 127.210 -12.900 1.00 29.66 98 ARG A O 1
ATOM 1250 N N . ALA A 1 99 ? -49.755 126.467 -11.050 1.00 23.31 99 ALA A N 1
ATOM 1251 C CA . ALA A 1 99 ? -49.684 127.800 -10.438 1.00 23.82 99 ALA A CA 1
ATOM 1252 C C . ALA A 1 99 ? -48.372 128.530 -10.735 1.00 25.56 99 ALA A C 1
ATOM 1253 O O . ALA A 1 99 ? -48.149 129.625 -10.216 1.00 24.17 99 ALA A O 1
ATOM 1260 N N . ASP A 1 100 ? -47.489 127.936 -11.539 1.00 25.67 100 ASP A N 1
ATOM 1261 C CA . ASP A 1 100 ? -46.188 128.539 -11.830 1.00 25.02 100 ASP A CA 1
ATOM 1262 C C . ASP A 1 100 ? -46.374 129.970 -12.346 1.00 24.45 100 ASP A C 1
ATOM 1263 O O . ASP A 1 100 ? -47.211 130.215 -13.216 1.00 29.96 100 ASP A O 1
ATOM 1272 N N . GLY A 1 101 ? -45.634 130.907 -11.764 1.00 22.15 101 GLY A N 1
ATOM 1273 C CA . GLY A 1 101 ? -45.768 132.324 -12.103 1.00 23.89 101 GLY A CA 1
ATOM 1274 C C . GLY A 1 101 ? -46.975 133.004 -11.473 1.00 23.90 101 GLY A C 1
ATOM 1275 O O . GLY A 1 101 ? -47.245 134.192 -11.703 1.00 26.55 101 GLY A O 1
ATOM 1279 N N . GLY A 1 102 ? -47.708 132.261 -10.645 1.00 24.12 102 GLY A N 1
ATOM 1280 C CA . GLY A 1 102 ? -48.898 132.770 -9.996 1.00 21.15 102 GLY A CA 1
ATOM 1281 C C . GLY A 1 102 ? -48.983 132.457 -8.503 1.00 16.95 102 GLY A C 1
ATOM 1282 O O . GLY A 1 102 ? -47.965 132.429 -7.827 1.00 18.50 102 GLY A O 1
ATOM 1286 N N . THR A 1 103 ? -50.199 132.213 -8.048 1.00 16.84 103 THR A N 1
ATOM 1287 C CA . THR A 1 103 ? -50.516 131.985 -6.645 1.00 20.17 103 THR A CA 1
ATOM 1288 C C . THR A 1 103 ? -51.284 130.687 -6.479 1.00 18.01 103 THR A C 1
ATOM 1289 O O . THR A 1 103 ? -52.217 130.394 -7.231 1.00 21.48 103 THR A O 1
ATOM 1300 N N . LEU A 1 104 ? -50.886 129.911 -5.472 1.00 16.52 104 LEU A N 1
ATOM 1301 C CA . LEU A 1 104 ? -51.603 128.707 -5.075 1.00 18.06 104 LEU A CA 1
ATOM 1302 C C . LEU A 1 104 ? -52.234 128.886 -3.703 1.00 15.19 104 LEU A C 1
ATOM 1303 O O . LEU A 1 104 ? -51.498 129.189 -2.730 1.00 15.76 104 LEU A O 1
ATOM 1319 N N . PHE A 1 105 ? -53.537 128.657 -3.615 1.00 15.66 105 PHE A N 1
ATOM 1320 C CA . PHE A 1 105 ? -54.300 128.747 -2.376 1.00 14.21 105 PHE A CA 1
ATOM 1321 C C . PHE A 1 105 ? -54.610 127.346 -1.868 1.00 17.09 105 PHE A C 1
ATOM 1322 O O . PHE A 1 105 ? -55.311 126.592 -2.539 1.00 16.97 105 PHE A O 1
ATOM 1339 N N . LEU A 1 106 ? -54.076 126.987 -0.695 1.00 15.06 106 LEU A N 1
ATOM 1340 C CA . LEU A 1 106 ? -54.349 125.706 -0.038 1.00 14.08 106 LEU A CA 1
ATOM 1341 C C . LEU A 1 106 ? -55.286 125.894 1.125 1.00 14.47 106 LEU A C 1
ATOM 1342 O O . LEU A 1 106 ? -54.915 126.455 2.142 1.00 14.34 106 LEU A O 1
ATOM 1358 N N . ASP A 1 107 ? -56.523 125.429 0.990 1.00 14.22 107 ASP A N 1
ATOM 1359 C CA . ASP A 1 107 ? -57.521 125.541 2.026 1.00 13.14 107 ASP A CA 1
ATOM 1360 C C . ASP A 1 107 ? -57.529 124.304 2.926 1.00 12.68 107 ASP A C 1
ATOM 1361 O O . ASP A 1 107 ? -57.109 123.216 2.502 1.00 15.23 107 ASP A O 1
ATOM 1370 N N . GLN A 1 108 ? -57.961 124.487 4.162 1.00 14.12 108 GLN A N 1
ATOM 1371 C CA . GLN A 1 108 ? -58.026 123.432 5.176 1.00 13.39 108 GLN A CA 1
ATOM 1372 C C . GLN A 1 108 ? -56.665 122.767 5.345 1.00 13.89 108 GLN A C 1
ATOM 1373 O O . GLN A 1 108 ? -56.521 121.539 5.411 1.00 13.79 108 GLN A O 1
ATOM 1381 N N . LEU A 1 109 ? -55.657 123.616 5.476 1.00 13.57 109 LEU A N 1
ATOM 1382 C CA . LEU A 1 109 ? -54.281 123.161 5.517 1.00 15.64 109 LEU A CA 1
ATOM 1383 C C . LEU A 1 109 ? -54.013 122.153 6.630 1.00 13.13 109 LEU A C 1
ATOM 1384 O O . LEU A 1 109 ? -53.195 121.240 6.447 1.00 14.40 109 LEU A O 1
ATOM 1400 N N . ALA A 1 110 ? -54.654 122.326 7.781 1.00 13.61 110 ALA A N 1
ATOM 1401 C CA . ALA A 1 110 ? -54.392 121.485 8.943 1.00 13.75 110 ALA A CA 1
ATOM 1402 C C . ALA A 1 110 ? -54.824 120.055 8.756 1.00 15.95 110 ALA A C 1
ATOM 1403 O O . ALA A 1 110 ? -54.444 119.201 9.550 1.00 18.31 110 ALA A O 1
ATOM 1410 N N . THR A 1 111 ? -55.592 119.776 7.708 1.00 13.85 111 THR A N 1
ATOM 1411 C CA . THR A 1 111 ? -55.985 118.400 7.394 1.00 15.68 111 THR A CA 1
ATOM 1412 C C . THR A 1 111 ? -54.968 117.679 6.523 1.00 16.17 111 THR A C 1
ATOM 1413 O O . THR A 1 111 ? -55.132 116.480 6.249 1.00 17.34 111 THR A O 1
ATOM 1424 N N . ALA A 1 112 ? -53.927 118.386 6.062 1.00 13.88 112 ALA A N 1
ATOM 1425 C CA . ALA A 1 112 ? -52.918 117.752 5.218 1.00 15.33 112 ALA A CA 1
ATOM 1426 C C . ALA A 1 112 ? -52.175 116.683 6.017 1.00 16.34 112 ALA A C 1
ATOM 1427 O O . ALA A 1 112 ? -51.735 116.963 7.128 1.00 15.63 112 ALA A O 1
ATOM 1434 N N . PRO A 1 113 ? -52.042 115.464 5.466 1.00 15.08 113 PRO A N 1
ATOM 1435 C CA . PRO A 1 113 ? -51.292 114.434 6.178 1.00 19.06 113 PRO A CA 1
ATOM 1436 C C . PRO A 1 113 ? -49.840 114.850 6.358 1.00 15.96 113 PRO A C 1
ATOM 1437 O O . PRO A 1 113 ? -49.303 115.695 5.641 1.00 15.75 113 PRO A O 1
ATOM 1448 N N . MET A 1 114 ? -49.191 114.248 7.346 1.00 18.91 114 MET A N 1
ATOM 1449 C CA . MET A 1 114 ? -47.833 114.628 7.669 1.00 18.10 114 MET A CA 1
ATOM 1450 C C . MET A 1 114 ? -46.875 114.362 6.490 1.00 15.80 114 MET A C 1
ATOM 1451 O O . MET A 1 114 ? -45.944 115.148 6.295 1.00 17.34 114 MET A O 1
ATOM 1465 N N . MET A 1 115 ? -47.135 113.348 5.661 1.00 17.76 115 MET A N 1
ATOM 1466 C CA . MET A 1 115 ? -46.341 113.142 4.450 1.00 17.80 115 MET A CA 1
ATOM 1467 C C . MET A 1 115 ? -46.398 114.339 3.509 1.00 17.55 115 MET A C 1
ATOM 1468 O O . MET A 1 115 ? -45.399 114.772 2.954 1.00 19.88 115 MET A O 1
ATOM 1482 N N . VAL A 1 116 ? -47.603 114.841 3.299 1.00 16.78 116 VAL A N 1
ATOM 1483 C CA . VAL A 1 116 ? -47.795 115.986 2.429 1.00 17.25 116 VAL A CA 1
ATOM 1484 C C . VAL A 1 116 ? -47.174 117.265 3.016 1.00 15.41 116 VAL A C 1
ATOM 1485 O O . VAL A 1 116 ? -46.591 118.078 2.297 1.00 16.08 116 VAL A O 1
ATOM 1498 N N . GLN A 1 117 ? -47.268 117.433 4.334 1.00 14.98 117 GLN A N 1
ATOM 1499 C CA . GLN A 1 117 ? -46.625 118.566 5.009 1.00 15.03 117 GLN A CA 1
ATOM 1500 C C . GLN A 1 117 ? -45.124 118.608 4.766 1.00 15.24 117 GLN A C 1
ATOM 1501 O O . GLN A 1 117 ? -44.557 119.660 4.503 1.00 15.18 117 GLN A O 1
ATOM 1515 N N . GLU A 1 118 ? -44.473 117.458 4.887 1.00 16.01 118 GLU A N 1
ATOM 1516 C CA . GLU A 1 118 ? -43.028 117.433 4.692 1.00 19.31 118 GLU A CA 1
ATOM 1517 C C . GLU A 1 118 ? -42.679 117.736 3.246 1.00 16.87 118 GLU A C 1
ATOM 1518 O O . GLU A 1 118 ? -41.755 118.510 2.987 1.00 21.17 118 GLU A O 1
ATOM 1530 N N . LYS A 1 119 ? -43.447 117.180 2.310 1.00 17.18 119 LYS A N 1
ATOM 1531 C CA . LYS A 1 119 ? -43.185 117.447 0.894 1.00 20.28 119 LYS A CA 1
ATOM 1532 C C . LYS A 1 119 ? -43.456 118.901 0.543 1.00 22.08 119 LYS A C 1
ATOM 1533 O O . LYS A 1 119 ? -42.742 119.489 -0.270 1.00 22.39 119 LYS A O 1
ATOM 1552 N N . LEU A 1 120 ? -44.466 119.499 1.173 0.95 17.33 120 LEU A N 1
ATOM 1553 C CA . LEU A 1 120 ? -44.757 120.916 0.986 1.00 19.51 120 LEU A CA 1
ATOM 1554 C C . LEU A 1 120 ? -43.590 121.782 1.450 0.91 19.85 120 LEU A C 1
ATOM 1555 O O . LEU A 1 120 ? -43.195 122.714 0.765 0.86 19.39 120 LEU A O 1
ATOM 1571 N N . LEU A 1 121 ? -43.007 121.455 2.600 0.99 18.22 121 LEU A N 1
ATOM 1572 C CA . LEU A 1 121 ? -41.858 122.194 3.095 1.00 20.30 121 LEU A CA 1
ATOM 1573 C C . LEU A 1 121 ? -40.692 122.070 2.122 1.00 20.55 121 LEU A C 1
ATOM 1574 O O . LEU A 1 121 ? -40.018 123.057 1.859 1.00 22.63 121 LEU A O 1
ATOM 1590 N N . ARG A 1 122 ? -40.474 120.880 1.582 0.85 17.60 122 ARG A N 1
ATOM 1591 C CA . ARG A 1 122 ? -39.392 120.675 0.613 1.00 21.25 122 ARG A CA 1
ATOM 1592 C C . ARG A 1 122 ? -39.578 121.568 -0.623 0.76 23.97 122 ARG A C 1
ATOM 1593 O O . ARG A 1 122 ? -38.614 122.158 -1.123 0.89 26.47 122 ARG A O 1
ATOM 1603 N N . VAL A 1 123 ? -40.806 121.680 -1.121 0.99 23.42 123 VAL A N 1
ATOM 1604 C CA . VAL A 1 123 ? -41.045 122.535 -2.285 0.93 25.83 123 VAL A CA 1
ATOM 1605 C C . VAL A 1 123 ? -40.805 124.005 -1.948 0.84 25.99 123 VAL A C 1
ATOM 1606 O O . VAL A 1 123 ? -40.198 124.734 -2.745 0.79 28.86 123 VAL A O 1
ATOM 1619 N N . ILE A 1 124 ? -41.259 124.444 -0.774 1.00 23.22 124 ILE A N 1
ATOM 1620 C CA . ILE A 1 124 ? -41.081 125.824 -0.338 1.00 21.64 124 ILE A CA 1
ATOM 1621 C C . ILE A 1 124 ? -39.596 126.178 -0.214 0.66 28.92 124 ILE A C 1
ATOM 1622 O O . ILE A 1 124 ? -39.185 127.276 -0.593 0.89 31.54 124 ILE A O 1
ATOM 1638 N N . GLU A 1 125 ? -38.795 125.256 0.313 0.93 26.50 125 GLU A N 1
ATOM 1639 C CA . GLU A 1 125 ? -37.409 125.581 0.675 0.70 26.47 125 GLU A CA 1
ATOM 1640 C C . GLU A 1 125 ? -36.423 125.361 -0.474 1.00 34.04 125 GLU A C 1
ATOM 1641 O O . GLU A 1 125 ? -35.417 126.078 -0.568 0.45 25.88 125 GLU A O 1
ATOM 1649 N N . TYR A 1 126 ? -36.714 124.402 -1.355 0.96 32.39 126 TYR A N 1
ATOM 1650 C CA . TYR A 1 126 ? -35.840 124.113 -2.501 0.85 30.77 126 TYR A CA 1
ATOM 1651 C C . TYR A 1 126 ? -36.393 124.587 -3.850 0.88 34.16 126 TYR A C 1
ATOM 1652 O O . TYR A 1 126 ? -35.658 124.637 -4.834 0.83 34.27 126 TYR A O 1
ATOM 1670 N N . GLY A 1 127 ? -37.673 124.935 -3.898 0.91 34.10 127 GLY A N 1
ATOM 1671 C CA . GLY A 1 127 ? -38.258 125.533 -5.088 1.00 31.33 127 GLY A CA 1
ATOM 1672 C C . GLY A 1 127 ? -38.414 124.606 -6.277 0.99 33.14 127 GLY A C 1
ATOM 1673 O O . GLY A 1 127 ? -38.526 125.069 -7.417 0.99 31.09 127 GLY A O 1
ATOM 1677 N N . GLU A 1 128 ? -38.429 123.299 -6.035 1.00 28.45 128 GLU A N 1
ATOM 1678 C CA . GLU A 1 128 ? -38.579 122.344 -7.127 0.98 30.84 128 GLU A CA 1
ATOM 1679 C C . GLU A 1 128 ? -39.431 121.160 -6.717 1.00 30.57 128 GLU A C 1
ATOM 1680 O O . GLU A 1 128 ? -39.558 120.870 -5.537 1.00 31.65 128 GLU A O 1
ATOM 1688 N N . LEU A 1 129 ? -40.035 120.509 -7.709 0.84 25.68 129 LEU A N 1
ATOM 1689 C CA . LEU A 1 129 ? -40.781 119.278 -7.491 0.86 26.38 129 LEU A CA 1
ATOM 1690 C C . LEU A 1 129 ? -39.869 118.110 -7.821 1.00 31.94 129 LEU A C 1
ATOM 1691 O O . LEU A 1 129 ? -39.202 118.117 -8.853 0.65 33.78 129 LEU A O 1
ATOM 1707 N N . GLU A 1 130 ? -39.843 117.109 -6.948 0.99 34.28 130 GLU A N 1
ATOM 1708 C CA . GLU A 1 130 ? -39.057 115.908 -7.195 0.56 44.95 130 GLU A CA 1
ATOM 1709 C C . GLU A 1 130 ? -39.819 115.043 -8.187 1.00 41.42 130 GLU A C 1
ATOM 1710 O O . GLU A 1 130 ? -41.050 115.015 -8.175 0.84 44.84 130 GLU A O 1
ATOM 1722 N N . ARG A 1 131 ? -39.100 114.343 -9.059 0.48 49.99 131 ARG A N 1
ATOM 1723 C CA . ARG A 1 131 ? -39.763 113.548 -10.089 1.00 48.19 131 ARG A CA 1
ATOM 1724 O O . ARG A 1 131 ? -38.083 111.829 -9.982 1.00 48.21 131 ARG A O 1
ATOM 1726 N N . VAL A 1 132 ? -40.205 111.176 -10.339 1.00 45.01 132 VAL A N 1
ATOM 1727 C CA . VAL A 1 132 ? -39.846 109.771 -10.444 0.98 51.44 132 VAL A CA 1
ATOM 1728 C C . VAL A 1 132 ? -39.647 109.403 -11.907 0.0000 50.33 132 VAL A C 1
ATOM 1729 O O . VAL A 1 132 ? -40.291 109.967 -12.790 1.00 49.82 132 VAL A O 1
ATOM 1733 N N . GLY A 1 133 ? -38.743 108.465 -12.160 0.48 52.79 133 GLY A N 1
ATOM 1734 C CA . GLY A 1 133 ? -38.417 108.081 -13.519 0.71 50.70 133 GLY A CA 1
ATOM 1735 C C . GLY A 1 133 ? -37.176 108.797 -14.010 1.00 39.08 133 GLY A C 1
ATOM 1736 O O . GLY A 1 133 ? -36.308 109.164 -13.223 0.81 44.71 133 GLY A O 1
ATOM 1737 N N . GLY A 1 134 ? -37.100 109.005 -15.317 0.75 43.75 134 GLY A N 1
ATOM 1738 C CA . GLY A 1 134 ? -35.940 109.636 -15.913 0.92 30.31 134 GLY A CA 1
ATOM 1739 C C . GLY A 1 134 ? -36.009 111.147 -15.978 0.89 31.25 134 GLY A C 1
ATOM 1740 O O . GLY A 1 134 ? -35.056 111.786 -16.399 0.95 26.53 134 GLY A O 1
ATOM 1744 N N . SER A 1 135 ? -37.131 111.721 -15.550 0.74 28.43 135 SER A N 1
ATOM 1745 C CA . SER A 1 135 ? -37.350 113.168 -15.629 0.73 32.86 135 SER A CA 1
ATOM 1746 C C . SER A 1 135 ? -36.502 113.959 -14.641 0.88 24.86 135 SER A C 1
ATOM 1747 O O . SER A 1 135 ? -36.317 113.540 -13.499 0.66 28.04 135 SER A O 1
ATOM 1755 N N . GLN A 1 136 ? -36.019 115.121 -15.073 0.82 26.93 136 GLN A N 1
ATOM 1756 C CA . GLN A 1 136 ? -35.339 116.053 -14.182 0.93 27.62 136 GLN A CA 1
ATOM 1757 C C . GLN A 1 136 ? -36.370 116.749 -13.300 0.72 24.38 136 GLN A C 1
ATOM 1758 O O . GLN A 1 136 ? -37.545 116.830 -13.666 0.92 27.48 136 GLN A O 1
ATOM 1772 N N . PRO A 1 137 ? -35.934 117.252 -12.137 1.00 29.47 137 PRO A N 1
ATOM 1773 C CA . PRO A 1 137 ? -36.890 117.954 -11.273 1.00 35.29 137 PRO A CA 1
ATOM 1774 C C . PRO A 1 137 ? -37.491 119.164 -11.973 1.00 38.98 137 PRO A C 1
ATOM 1775 O O . PRO A 1 137 ? -36.869 119.719 -12.893 1.00 31.82 137 PRO A O 1
ATOM 1786 N N . LEU A 1 138 ? -38.689 119.552 -11.542 1.00 31.90 138 LEU A N 1
ATOM 1787 C CA . LEU A 1 138 ? -39.382 120.711 -12.084 1.00 37.19 138 LEU A CA 1
ATOM 1788 C C . LEU A 1 138 ? -39.242 121.878 -11.119 1.00 35.91 138 LEU A C 1
ATOM 1789 O O . LEU A 1 138 ? -39.716 121.809 -9.991 1.00 30.18 138 LEU A O 1
ATOM 1805 N N . GLN A 1 139 ? -38.579 122.943 -11.554 1.00 32.15 139 GLN A N 1
ATOM 1806 C CA . GLN A 1 139 ? -38.477 124.152 -10.755 1.00 33.78 139 GLN A CA 1
ATOM 1807 C C . GLN A 1 139 ? -39.812 124.870 -10.841 1.00 34.98 139 GLN A C 1
ATOM 1808 O O . GLN A 1 139 ? -40.401 124.950 -11.917 1.00 35.35 139 GLN A O 1
ATOM 1812 N N . VAL A 1 140 ? -40.301 125.376 -9.710 1.00 26.54 140 VAL A N 1
ATOM 1813 C CA . VAL A 1 140 ? -41.558 126.117 -9.698 1.00 29.54 140 VAL A CA 1
ATOM 1814 C C . VAL A 1 140 ? -41.428 127.430 -8.942 1.00 25.16 140 VAL A C 1
ATOM 1815 O O . VAL A 1 140 ? -40.632 127.567 -8.012 1.00 24.55 140 VAL A O 1
ATOM 1828 N N . ASN A 1 141 ? -42.251 128.381 -9.360 1.00 29.49 141 ASN A N 1
ATOM 1829 C CA . ASN A 1 141 ? -42.203 129.745 -8.864 1.00 24.92 141 ASN A CA 1
ATOM 1830 C C . ASN A 1 141 ? -43.616 130.169 -8.494 1.00 23.71 141 ASN A C 1
ATOM 1831 O O . ASN A 1 141 ? -44.358 130.695 -9.321 1.00 24.87 141 ASN A O 1
ATOM 1842 N N . VAL A 1 142 ? -43.998 129.892 -7.248 1.00 22.00 142 VAL A N 1
ATOM 1843 C CA . VAL A 1 142 ? -45.376 129.995 -6.821 1.00 18.45 142 VAL A CA 1
ATOM 1844 C C . VAL A 1 142 ? -45.461 130.756 -5.509 1.00 18.03 142 VAL A C 1
ATOM 1845 O O . VAL A 1 142 ? -44.705 130.497 -4.585 1.00 18.60 142 VAL A O 1
ATOM 1858 N N . ARG A 1 143 ? -46.397 131.686 -5.430 1.00 17.60 143 ARG A N 1
ATOM 1859 C CA . ARG A 1 143 ? -46.679 132.391 -4.181 1.00 16.09 143 ARG A CA 1
ATOM 1860 C C . ARG A 1 143 ? -47.776 131.626 -3.461 1.00 16.19 143 ARG A C 1
ATOM 1861 O O . ARG A 1 143 ? -48.854 131.394 -3.998 1.00 16.49 143 ARG A O 1
ATOM 1882 N N . LEU A 1 144 ? -47.510 131.251 -2.220 1.00 15.45 144 LEU A N 1
ATOM 1883 C CA . LEU A 1 144 ? -48.404 130.391 -1.464 1.00 13.98 144 LEU A CA 1
ATOM 1884 C C . LEU A 1 144 ? -49.276 131.169 -0.497 1.00 16.11 144 LEU A C 1
ATOM 1885 O O . LEU A 1 144 ? -48.807 132.067 0.205 1.00 15.79 144 LEU A O 1
ATOM 1901 N N . VAL A 1 145 ? -50.559 130.831 -0.472 1.00 13.95 145 VAL A N 1
ATOM 1902 C CA . VAL A 1 145 ? -51.480 131.324 0.526 1.00 12.69 145 VAL A CA 1
ATOM 1903 C C . VAL A 1 145 ? -52.196 130.111 1.090 1.00 14.01 145 VAL A C 1
ATOM 1904 O O . VAL A 1 145 ? -52.694 129.283 0.319 1.00 15.24 145 VAL A O 1
ATOM 1917 N N . CYS A 1 146 ? -52.287 129.973 2.409 1.00 13.49 146 CYS A N 1
ATOM 1918 C CA . CYS A 1 146 ? -52.963 128.822 3.011 1.00 12.84 146 CYS A CA 1
ATOM 1919 C C . CYS A 1 146 ? -53.987 129.306 4.002 1.00 13.17 146 CYS A C 1
ATOM 1920 O O . CYS A 1 146 ? -53.870 130.406 4.520 1.00 14.53 146 CYS A O 1
ATOM 1928 N N . ALA A 1 147 ? -55.003 128.488 4.262 1.00 13.25 147 ALA A N 1
ATOM 1929 C CA . ALA A 1 147 ? -56.043 128.828 5.226 1.00 12.71 147 ALA A CA 1
ATOM 1930 C C . ALA A 1 147 ? -56.398 127.657 6.095 1.00 13.45 147 ALA A C 1
ATOM 1931 O O . ALA A 1 147 ? -56.288 126.500 5.659 1.00 14.11 147 ALA A O 1
ATOM 1938 N N . THR A 1 148 ? -56.817 127.959 7.318 1.00 12.61 148 THR A N 1
ATOM 1939 C CA . THR A 1 148 ? -57.303 126.979 8.275 1.00 13.68 148 THR A CA 1
ATOM 1940 C C . THR A 1 148 ? -58.086 127.689 9.388 1.00 16.04 148 THR A C 1
ATOM 1941 O O . THR A 1 148 ? -57.987 128.897 9.508 1.00 15.15 148 THR A O 1
ATOM 1952 N N . ASN A 1 149 ? -58.868 126.962 10.201 1.00 17.92 149 ASN A N 1
ATOM 1953 C CA . ASN A 1 149 ? -59.308 127.518 11.480 1.00 20.99 149 ASN A CA 1
ATOM 1954 C C . ASN A 1 149 ? -58.742 126.761 12.665 1.00 21.22 149 ASN A C 1
ATOM 1955 O O . ASN A 1 149 ? -59.127 126.995 13.813 1.00 21.44 149 ASN A O 1
ATOM 1966 N N . ALA A 1 150 ? -57.798 125.872 12.403 1.00 16.30 150 ALA A N 1
ATOM 1967 C CA . ALA A 1 150 ? -57.158 125.140 13.483 1.00 16.81 150 ALA A CA 1
ATOM 1968 C C . ALA A 1 150 ? -56.192 126.018 14.265 1.00 18.66 150 ALA A C 1
ATOM 1969 O O . ALA A 1 150 ? -55.709 127.031 13.765 1.00 18.98 150 ALA A O 1
ATOM 1976 N N . ASP A 1 151 ? -55.919 125.604 15.492 1.00 19.71 151 ASP A N 1
ATOM 1977 C CA . ASP A 1 151 ? -54.829 126.139 16.292 1.00 22.39 151 ASP A CA 1
ATOM 1978 C C . ASP A 1 151 ? -53.552 125.383 15.896 1.00 16.61 151 ASP A C 1
ATOM 1979 O O . ASP A 1 151 ? -53.263 124.305 16.401 1.00 18.22 151 ASP A O 1
ATOM 1988 N N . LEU A 1 152 ? -52.816 125.953 14.950 1.00 17.56 152 LEU A N 1
ATOM 1989 C CA . LEU A 1 152 ? -51.642 125.270 14.420 1.00 14.36 152 LEU A CA 1
ATOM 1990 C C . LEU A 1 152 ? -50.522 125.103 15.464 1.00 15.62 152 LEU A C 1
ATOM 1991 O O . LEU A 1 152 ? -49.914 124.056 15.534 1.00 16.34 152 LEU A O 1
ATOM 2007 N N . PRO A 1 153 ? -50.260 126.133 16.277 1.00 19.24 153 PRO A N 1
ATOM 2008 C CA . PRO A 1 153 ? -49.279 125.904 17.343 1.00 19.13 153 PRO A CA 1
ATOM 2009 C C . PRO A 1 153 ? -49.670 124.756 18.278 1.00 16.35 153 PRO A C 1
ATOM 2010 O O . PRO A 1 153 ? -48.803 123.978 18.700 1.00 19.40 153 PRO A O 1
ATOM 2021 N N . ALA A 1 154 ? -50.964 124.614 18.568 1.00 19.37 154 ALA A N 1
ATOM 2022 C CA . ALA A 1 154 ? -51.434 123.492 19.372 1.00 18.57 154 ALA A CA 1
ATOM 2023 C C . ALA A 1 154 ? -51.188 122.156 18.667 1.00 23.38 154 ALA A C 1
ATOM 2024 O O . ALA A 1 154 ? -50.811 121.166 19.287 1.00 23.10 154 ALA A O 1
ATOM 2031 N N . MET A 1 155 ? -51.394 122.125 17.356 1.00 18.81 155 MET A N 1
ATOM 2032 C CA . MET A 1 155 ? -51.154 120.904 16.605 1.00 17.73 155 MET A CA 1
ATOM 2033 C C . MET A 1 155 ? -49.675 120.564 16.547 1.00 17.59 155 MET A C 1
ATOM 2034 O O . MET A 1 155 ? -49.299 119.402 16.525 1.00 19.37 155 MET A O 1
ATOM 2048 N N . VAL A 1 156 ? -48.826 121.586 16.519 1.00 16.37 156 VAL A N 1
ATOM 2049 C CA . VAL A 1 156 ? -47.395 121.342 16.585 1.00 19.50 156 VAL A CA 1
ATOM 2050 C C . VAL A 1 156 ? -47.063 120.600 17.893 1.00 19.49 156 VAL A C 1
ATOM 2051 O O . VAL A 1 156 ? -46.364 119.590 17.889 1.00 22.52 156 VAL A O 1
ATOM 2064 N N . ASN A 1 157 ? -47.599 121.082 19.001 1.00 22.00 157 ASN A N 1
ATOM 2065 C CA . ASN A 1 157 ? -47.338 120.430 20.283 1.00 27.12 157 ASN A CA 1
ATOM 2066 C C . ASN A 1 157 ? -47.808 118.975 20.326 1.00 24.32 157 ASN A C 1
ATOM 2067 O O . ASN A 1 157 ? -47.163 118.125 20.948 1.00 28.46 157 ASN A O 1
ATOM 2078 N N . GLU A 1 158 ? -48.926 118.695 19.663 1.00 22.53 158 GLU A N 1
ATOM 2079 C CA . GLU A 1 158 ? -49.480 117.342 19.579 1.00 21.48 158 GLU A CA 1
ATOM 2080 C C . GLU A 1 158 ? -48.739 116.446 18.596 1.00 27.61 158 GLU A C 1
ATOM 2081 O O . GLU A 1 158 ? -48.890 115.226 18.632 1.00 32.85 158 GLU A O 1
ATOM 2093 N N . GLY A 1 159 ? -47.940 117.041 17.723 1.00 22.19 159 GLY A N 1
ATOM 2094 C CA . GLY A 1 159 ? -47.212 116.265 16.734 1.00 27.56 159 GLY A CA 1
ATOM 2095 C C . GLY A 1 159 ? -48.028 115.980 15.486 1.00 21.57 159 GLY A C 1
ATOM 2096 O O . GLY A 1 159 ? -47.676 115.080 14.714 1.00 25.90 159 GLY A O 1
ATOM 2100 N N . THR A 1 160 ? -49.103 116.736 15.276 1.00 19.74 160 THR A N 1
ATOM 2101 C CA . THR A 1 160 ? -49.961 116.528 14.108 1.00 20.03 160 THR A CA 1
ATOM 2102 C C . THR A 1 160 ? -49.784 117.626 13.051 1.00 19.89 160 THR A C 1
ATOM 2103 O O . THR A 1 160 ? -50.428 117.592 12.006 1.00 20.24 160 THR A O 1
ATOM 2114 N N . PHE A 1 161 ? -48.936 118.612 13.328 1.00 15.66 161 PHE A N 1
ATOM 2115 C CA . PHE A 1 161 ? -48.517 119.581 12.308 1.00 13.62 161 PHE A CA 1
ATOM 2116 C C . PHE A 1 161 ? -47.024 119.769 12.489 1.00 15.76 161 PHE A C 1
ATOM 2117 O O . PHE A 1 161 ? -46.543 119.786 13.623 1.00 18.52 161 PHE A O 1
ATOM 2134 N N . ARG A 1 162 ? -46.284 119.842 11.386 1.00 13.73 162 ARG A N 1
ATOM 2135 C CA . ARG A 1 162 ? -44.832 119.972 11.448 1.00 14.98 162 ARG A CA 1
ATOM 2136 C C . ARG A 1 162 ? -44.406 121.351 11.914 1.00 15.44 162 ARG A C 1
ATOM 2137 O O . ARG A 1 162 ? -44.782 122.356 11.332 1.00 15.92 162 ARG A O 1
ATOM 2158 N N . ALA A 1 163 ? -43.570 121.390 12.954 1.00 17.08 163 ALA A N 1
ATOM 2159 C CA . ALA A 1 163 ? -43.062 122.643 13.467 1.00 19.47 163 ALA A CA 1
ATOM 2160 C C . ALA A 1 163 ? -42.220 123.385 12.420 1.00 15.72 163 ALA A C 1
ATOM 2161 O O . ALA A 1 163 ? -42.340 124.596 12.254 1.00 17.68 163 ALA A O 1
ATOM 2168 N N . ASP A 1 164 ? -41.390 122.648 11.684 1.00 15.61 164 ASP A N 1
ATOM 2169 C CA . ASP A 1 164 ? -40.574 123.281 10.651 1.00 15.82 164 ASP A CA 1
ATOM 2170 C C . ASP A 1 164 ? -41.388 123.892 9.517 1.00 16.99 164 ASP A C 1
ATOM 2171 O O . ASP A 1 164 ? -41.061 124.960 9.018 1.00 19.88 164 ASP A O 1
ATOM 2180 N N . LEU A 1 165 ? -42.478 123.233 9.122 1.00 16.05 165 LEU A N 1
ATOM 2181 C CA . LEU A 1 165 ? -43.368 123.791 8.109 1.00 16.38 165 LEU A CA 1
ATOM 2182 C C . LEU A 1 165 ? -43.999 125.071 8.623 1.00 15.93 165 LEU A C 1
ATOM 2183 O O . LEU A 1 165 ? -44.008 126.046 7.908 1.00 19.57 165 LEU A O 1
ATOM 2199 N N . LEU A 1 166 ? -44.457 125.080 9.874 1.00 15.69 166 LEU A N 1
ATOM 2200 C CA . LEU A 1 166 ? -45.070 126.292 10.411 1.00 18.95 166 LEU A CA 1
ATOM 2201 C C . LEU A 1 166 ? -44.053 127.410 10.535 1.00 20.60 166 LEU A C 1
ATOM 2202 O O . LEU A 1 166 ? -44.389 128.552 10.232 1.00 20.15 166 LEU A O 1
ATOM 2218 N N . ASP A 1 167 ? -42.817 127.066 10.915 1.00 19.45 167 ASP A N 1
ATOM 2219 C CA . ASP A 1 167 ? -41.781 128.080 11.162 1.00 22.33 167 ASP A CA 1
ATOM 2220 C C . ASP A 1 167 ? -41.504 128.836 9.891 1.00 21.05 167 ASP A C 1
ATOM 2221 O O . ASP A 1 167 ? -40.938 129.930 9.939 1.00 24.83 167 ASP A O 1
ATOM 2230 N N . ARG A 1 168 ? -41.867 128.244 8.764 1.00 25.59 168 ARG A N 1
ATOM 2231 C CA . ARG A 1 168 ? -41.552 128.751 7.438 1.00 23.92 168 ARG A CA 1
ATOM 2232 C C . ARG A 1 168 ? -42.782 129.308 6.721 1.00 30.09 168 ARG A C 1
ATOM 2233 O O . ARG A 1 168 ? -42.727 130.354 6.081 1.00 31.74 168 ARG A O 1
ATOM 2254 N N . LEU A 1 169 ? -43.911 128.623 6.864 1.00 21.36 169 LEU A N 1
ATOM 2255 C CA . LEU A 1 169 ? -45.120 128.966 6.160 1.00 22.18 169 LEU A CA 1
ATOM 2256 C C . LEU A 1 169 ? -45.782 130.244 6.688 1.00 18.38 169 LEU A C 1
ATOM 2257 O O . LEU A 1 169 ? -46.349 131.024 5.936 1.00 28.20 169 LEU A O 1
ATOM 2273 N N . ALA A 1 170 ? -45.758 130.406 8.002 1.00 18.26 170 ALA A N 1
ATOM 2274 C CA . ALA A 1 170 ? -46.384 131.543 8.642 1.00 16.75 170 ALA A CA 1
ATOM 2275 C C . ALA A 1 170 ? -45.463 132.781 8.630 1.00 15.54 170 ALA A C 1
ATOM 2276 O O . ALA A 1 170 ? -45.106 133.277 9.677 1.00 17.87 170 ALA A O 1
ATOM 2283 N N . PHE A 1 171 ? -45.127 133.273 7.448 1.00 15.84 171 PHE A N 1
ATOM 2284 C CA . PHE A 1 171 ? -44.365 134.532 7.350 1.00 13.69 171 PHE A CA 1
ATOM 2285 C C . PHE A 1 171 ? -45.182 135.624 7.980 1.00 14.39 171 PHE A C 1
ATOM 2286 O O . PHE A 1 171 ? -44.676 136.419 8.772 1.00 14.35 171 PHE A O 1
ATOM 2303 N N . ASP A 1 172 ? -46.469 135.697 7.646 1.00 14.14 172 ASP A N 1
ATOM 2304 C CA . ASP A 1 172 ? -47.377 136.499 8.432 1.00 12.69 172 ASP A CA 1
ATOM 2305 C C . ASP A 1 172 ? -48.760 135.852 8.370 1.00 12.38 172 ASP A C 1
ATOM 2306 O O . ASP A 1 172 ? -48.989 134.916 7.589 1.00 13.68 172 ASP A O 1
ATOM 2315 N N . VAL A 1 173 ? -49.632 136.327 9.241 1.00 12.30 173 VAL A N 1
ATOM 2316 C CA . VAL A 1 173 ? -50.918 135.705 9.509 1.00 12.05 173 VAL A CA 1
ATOM 2317 C C . VAL A 1 173 ? -51.999 136.752 9.424 1.00 13.50 173 VAL A C 1
ATOM 2318 O O . VAL A 1 173 ? -51.917 137.810 10.075 1.00 14.53 173 VAL A O 1
ATOM 2331 N N . VAL A 1 174 ? -53.013 136.462 8.608 1.00 12.91 174 VAL A N 1
ATOM 2332 C CA . VAL A 1 174 ? -54.205 137.288 8.504 1.00 13.18 174 VAL A CA 1
ATOM 2333 C C . VAL A 1 174 ? -55.314 136.594 9.279 1.00 14.08 174 VAL A C 1
ATOM 2334 O O . VAL A 1 174 ? -55.664 135.451 8.957 1.00 14.97 174 VAL A O 1
ATOM 2347 N N . GLN A 1 175 ? -55.869 137.256 10.289 1.00 15.05 175 GLN A N 1
ATOM 2348 C CA . GLN A 1 175 ? -56.901 136.649 11.113 1.00 15.98 175 GLN A CA 1
ATOM 2349 C C . GLN A 1 175 ? -58.248 137.265 10.747 1.00 17.01 175 GLN A C 1
ATOM 2350 O O . GLN A 1 175 ? -58.481 138.440 10.996 1.00 17.13 175 GLN A O 1
ATOM 2364 N N . LEU A 1 176 ? -59.131 136.480 10.149 1.00 15.55 176 LEU A N 1
ATOM 2365 C CA . LEU A 1 176 ? -60.416 137.009 9.722 1.00 16.05 176 LEU A CA 1
ATOM 2366 C C . LEU A 1 176 ? -61.407 136.915 10.861 1.00 15.55 176 LEU A C 1
ATOM 2367 O O . LEU A 1 176 ? -61.599 135.843 11.421 1.00 16.35 176 LEU A O 1
ATOM 2383 N N . PRO A 1 177 ? -62.055 138.041 11.201 1.00 18.29 177 PRO A N 1
ATOM 2384 C CA . PRO A 1 177 ? -62.999 137.963 12.313 1.00 18.91 177 PRO A CA 1
ATOM 2385 C C . PRO A 1 177 ? -64.287 137.227 11.936 1.00 15.32 177 PRO A C 1
ATOM 2386 O O . PRO A 1 177 ? -64.756 137.397 10.808 1.00 18.57 177 PRO A O 1
ATOM 2397 N N . PRO A 1 178 ? -64.837 136.426 12.851 1.00 15.26 178 PRO A N 1
ATOM 2398 C CA . PRO A 1 178 ? -66.142 135.811 12.569 1.00 16.31 178 PRO A CA 1
ATOM 2399 C C . PRO A 1 178 ? -67.214 136.887 12.632 1.00 16.32 178 PRO A C 1
ATOM 2400 O O . PRO A 1 178 ? -67.006 137.945 13.239 1.00 16.75 178 PRO A O 1
ATOM 2411 N N A LEU A 1 179 ? -68.347 136.610 12.011 0.50 16.29 179 LEU A N 1
ATOM 2412 N N B LEU A 1 179 ? -68.359 136.650 11.992 0.50 16.27 179 LEU A N 1
ATOM 2413 C CA A LEU A 1 179 ? -69.420 137.571 11.902 0.50 16.99 179 LEU A CA 1
ATOM 2414 C CA B LEU A 1 179 ? -69.429 137.650 11.950 0.50 16.79 179 LEU A CA 1
ATOM 2415 C C A LEU A 1 179 ? -69.907 138.041 13.282 0.50 17.81 179 LEU A C 1
ATOM 2416 C C B LEU A 1 179 ? -69.856 138.086 13.336 0.50 17.88 179 LEU A C 1
ATOM 2417 O O A LEU A 1 179 ? -70.238 139.213 13.452 0.50 20.91 179 LEU A O 1
ATOM 2418 O O B LEU A 1 179 ? -70.127 139.267 13.562 0.50 20.99 179 LEU A O 1
ATOM 2449 N N . ARG A 1 180 ? -69.912 137.142 14.264 1.00 17.00 180 ARG A N 1
ATOM 2450 C CA . ARG A 1 180 ? -70.358 137.466 15.624 1.00 21.12 180 ARG A CA 1
ATOM 2451 C C . ARG A 1 180 ? -69.441 138.467 16.330 1.00 24.71 180 ARG A C 1
ATOM 2452 O O . ARG A 1 180 ? -69.829 139.053 17.344 1.00 27.88 180 ARG A O 1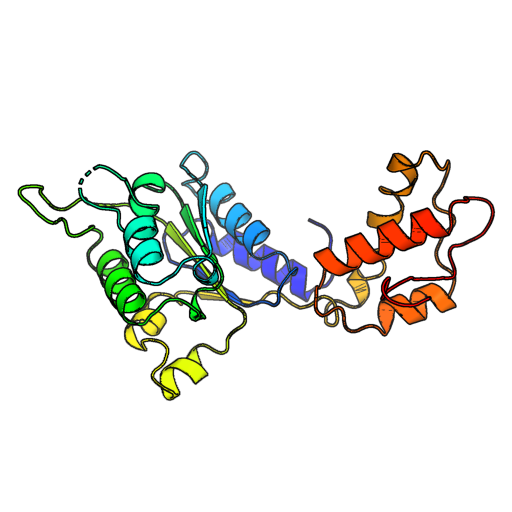
ATOM 2462 N N . GLU A 1 181 ? -68.239 138.667 15.802 1.00 20.37 181 GLU A N 1
ATOM 2463 C CA . GLU A 1 181 ? -67.304 139.672 16.325 1.00 22.49 181 GLU A CA 1
ATOM 2464 C C . GLU A 1 181 ? -67.236 140.910 15.436 1.00 24.44 181 GLU A C 1
ATOM 2465 O O . GLU A 1 181 ? -66.421 141.803 15.668 1.00 31.54 181 GLU A O 1
ATOM 2477 N N . ARG A 1 182 ? -68.094 140.946 14.416 1.00 23.50 182 ARG A N 1
ATOM 2478 C CA . ARG A 1 182 ? -68.270 142.085 13.529 1.00 26.50 182 ARG A CA 1
ATOM 2479 C C . ARG A 1 182 ? -69.742 142.452 13.643 1.00 24.90 182 ARG A C 1
ATOM 2480 O O . ARG A 1 182 ? -70.414 142.587 12.618 1.00 27.23 182 ARG A O 1
ATOM 2501 N N . GLU A 1 183 ? -70.260 142.549 14.869 1.00 28.22 183 GLU A N 1
ATOM 2502 C CA . GLU A 1 183 ? -71.711 142.673 15.077 1.00 33.94 183 GLU A CA 1
ATOM 2503 C C . GLU A 1 183 ? -72.325 143.803 14.263 1.00 26.31 183 GLU A C 1
ATOM 2504 O O . GLU A 1 183 ? -73.445 143.677 13.754 1.00 29.19 183 GLU A O 1
ATOM 2516 N N . SER A 1 184 ? -71.597 144.902 14.128 1.00 23.66 184 SER A N 1
ATOM 2517 C CA . SER A 1 184 ? -72.045 146.012 13.293 1.00 24.31 184 SER A CA 1
ATOM 2518 C C . SER A 1 184 ? -72.293 145.667 11.810 1.00 37.13 184 SER A C 1
ATOM 2519 O O . SER A 1 184 ? -73.056 146.346 11.127 1.00 38.65 184 SER A O 1
ATOM 2527 N N . ASP A 1 185 ? -71.653 144.612 11.319 1.00 22.22 185 ASP A N 1
ATOM 2528 C CA . ASP A 1 185 ? -71.748 144.226 9.912 1.00 21.00 185 ASP A CA 1
ATOM 2529 C C . ASP A 1 185 ? -72.908 143.264 9.639 1.00 20.78 185 ASP A C 1
ATOM 2530 O O . ASP A 1 185 ? -73.310 143.048 8.483 1.00 20.35 185 ASP A O 1
ATOM 2539 N N . ILE A 1 186 ? -73.441 142.653 10.697 1.00 21.45 186 ILE A N 1
ATOM 2540 C CA . ILE A 1 186 ? -74.522 141.696 10.507 1.00 17.37 186 ILE A CA 1
ATOM 2541 C C . ILE A 1 186 ? -75.724 142.383 9.830 1.00 14.39 186 ILE A C 1
ATOM 2542 O O . ILE A 1 186 ? -76.242 141.885 8.832 1.00 14.13 186 ILE A O 1
ATOM 2558 N N . MET A 1 187 ? -76.188 143.514 10.356 1.00 16.50 187 MET A N 1
ATOM 2559 C CA . MET A 1 187 ? -77.378 144.144 9.775 1.00 15.05 187 MET A CA 1
ATOM 2560 C C . MET A 1 187 ? -77.068 144.755 8.407 1.00 15.44 187 MET A C 1
ATOM 2561 O O . MET A 1 187 ? -77.912 144.734 7.497 1.00 15.47 187 MET A O 1
ATOM 2575 N N . LEU A 1 188 ? -75.851 145.256 8.225 1.00 18.29 188 LEU A N 1
ATOM 2576 C CA . LEU A 1 188 ? -75.429 145.809 6.947 1.00 17.38 188 LEU A CA 1
ATOM 2577 C C . LEU A 1 188 ? -75.500 144.757 5.852 1.00 15.30 188 LEU A C 1
ATOM 2578 O O . LEU A 1 188 ? -76.086 144.970 4.789 1.00 15.98 188 LEU A O 1
ATOM 2594 N N . MET A 1 189 ? -74.909 143.598 6.125 1.00 14.56 189 MET A N 1
ATOM 2595 C CA . MET A 1 189 ? -74.884 142.522 5.166 1.00 13.99 189 MET A CA 1
ATOM 2596 C C . MET A 1 189 ? -76.281 141.894 5.024 1.00 11.18 189 MET A C 1
ATOM 2597 O O . MET A 1 189 ? -76.681 141.547 3.926 1.00 12.12 189 MET A O 1
ATOM 2611 N N . ALA A 1 190 ? -77.043 141.785 6.120 1.00 11.46 190 ALA A N 1
ATOM 2612 C CA . ALA A 1 190 ? -78.381 141.222 6.032 1.00 11.12 190 ALA A CA 1
ATOM 2613 C C . ALA A 1 190 ? -79.251 142.055 5.121 1.00 10.18 190 ALA A C 1
ATOM 2614 O O . ALA A 1 190 ? -80.005 141.528 4.308 1.00 11.55 190 ALA A O 1
ATOM 2621 N N A GLU A 1 191 ? -79.141 143.370 5.254 0.53 11.49 191 GLU A N 1
ATOM 2622 N N B GLU A 1 191 ? -79.136 143.372 5.263 0.47 11.53 191 GLU A N 1
ATOM 2623 C CA A GLU A 1 191 ? -79.936 144.249 4.419 0.53 11.67 191 GLU A CA 1
ATOM 2624 C CA B GLU A 1 191 ? -79.909 144.273 4.426 0.47 11.71 191 GLU A CA 1
ATOM 2625 C C A GLU A 1 191 ? -79.510 144.130 2.956 0.53 10.36 191 GLU A C 1
ATOM 2626 C C B GLU A 1 191 ? -79.510 144.107 2.965 0.47 10.36 191 GLU A C 1
ATOM 2627 O O A GLU A 1 191 ? -80.357 144.043 2.075 0.53 12.50 191 GLU A O 1
ATOM 2628 O O B GLU A 1 191 ? -80.370 143.996 2.097 0.47 12.49 191 GLU A O 1
ATOM 2639 N N . TYR A 1 192 ? -78.207 144.074 2.692 1.00 11.36 192 TYR A N 1
ATOM 2640 C CA . TYR A 1 192 ? -77.723 143.894 1.335 1.00 11.76 192 TYR A CA 1
ATOM 2641 C C . TYR A 1 192 ? -78.248 142.596 0.720 1.00 12.56 192 TYR A C 1
ATOM 2642 O O . TYR A 1 192 ? -78.753 142.562 -0.405 1.00 13.20 192 TYR A O 1
ATOM 2660 N N . PHE A 1 193 ? -78.139 141.494 1.472 1.00 11.24 193 PHE A N 1
ATOM 2661 C CA . PHE A 1 193 ? -78.583 140.195 0.967 1.00 11.52 193 PHE A CA 1
ATOM 2662 C C . PHE A 1 193 ? -80.107 140.162 0.770 1.00 11.56 193 PHE A C 1
ATOM 2663 O O . PHE A 1 193 ? -80.627 139.558 -0.175 1.00 11.03 193 PHE A O 1
ATOM 2680 N N . ALA A 1 194 ? -80.842 140.828 1.654 1.00 10.82 194 ALA A N 1
ATOM 2681 C CA . ALA A 1 194 ? -82.290 140.883 1.553 1.00 10.10 194 ALA A CA 1
ATOM 2682 C C . ALA A 1 194 ? -82.729 141.622 0.290 1.00 10.99 194 ALA A C 1
ATOM 2683 O O . ALA A 1 194 ? -83.634 141.188 -0.409 1.00 11.86 194 ALA A O 1
ATOM 2690 N N . ILE A 1 195 ? -82.065 142.735 0.009 1.00 11.83 195 ILE A N 1
ATOM 2691 C CA . ILE A 1 195 ? -82.379 143.538 -1.165 1.00 12.57 195 ILE A CA 1
ATOM 2692 C C . ILE A 1 195 ? -82.113 142.739 -2.426 1.00 13.83 195 ILE A C 1
ATOM 2693 O O . ILE A 1 195 ? -82.925 142.752 -3.347 1.00 14.64 195 ILE A O 1
ATOM 2709 N N A GLN A 1 196 ? -80.997 142.022 -2.490 0.57 13.51 196 GLN A N 1
ATOM 2710 N N B GLN A 1 196 ? -80.980 142.039 -2.447 0.43 13.49 196 GLN A N 1
ATOM 2711 C CA A GLN A 1 196 ? -80.730 141.266 -3.697 0.57 14.40 196 GLN A CA 1
ATOM 2712 C CA B GLN A 1 196 ? -80.612 141.190 -3.568 0.43 14.36 196 GLN A CA 1
ATOM 2713 C C A GLN A 1 196 ? -81.786 140.163 -3.858 0.57 13.22 196 GLN A C 1
ATOM 2714 C C B GLN A 1 196 ? -81.708 140.156 -3.828 0.43 13.22 196 GLN A C 1
ATOM 2715 O O A GLN A 1 196 ? -82.233 139.865 -4.970 0.57 14.32 196 GLN A O 1
ATOM 2716 O O B GLN A 1 196 ? -82.072 139.891 -4.974 0.43 14.99 196 GLN A O 1
ATOM 2731 N N . MET A 1 197 ? -82.233 139.563 -2.757 1.00 13.31 197 MET A N 1
ATOM 2732 C CA . MET A 1 197 ? -83.247 138.534 -2.884 1.00 13.18 197 MET A CA 1
ATOM 2733 C C . MET A 1 197 ? -84.578 139.137 -3.350 1.00 15.22 197 MET A C 1
ATOM 2734 O O . MET A 1 197 ? -85.320 138.529 -4.120 1.00 14.35 197 MET A O 1
ATOM 2748 N N . CYS A 1 198 ? -84.892 140.341 -2.880 1.00 12.95 198 CYS A N 1
ATOM 2749 C CA . CYS A 1 198 ? -86.070 141.026 -3.374 1.00 13.37 198 CYS A CA 1
ATOM 2750 C C . CYS A 1 198 ? -86.007 141.226 -4.883 1.00 14.34 198 CYS A C 1
ATOM 2751 O O . CYS A 1 198 ? -87.039 141.068 -5.548 1.00 15.20 198 CYS A O 1
ATOM 2759 N N . ARG A 1 199 ? -84.848 141.577 -5.421 1.00 13.83 199 ARG A N 1
ATOM 2760 C CA . ARG A 1 199 ? -84.724 141.668 -6.879 1.00 15.90 199 ARG A CA 1
ATOM 2761 C C . ARG A 1 199 ? -84.974 140.305 -7.536 1.00 17.95 199 ARG A C 1
ATOM 2762 O O . ARG A 1 199 ? -85.666 140.206 -8.561 1.00 19.61 199 ARG A O 1
ATOM 2783 N N . GLU A 1 200 ? -84.456 139.245 -6.931 1.00 15.47 200 GLU A N 1
ATOM 2784 C CA . GLU A 1 200 ? -84.538 137.932 -7.541 1.00 20.28 200 GLU A CA 1
ATOM 2785 C C . GLU A 1 200 ? -85.978 137.439 -7.618 1.00 19.01 200 GLU A C 1
ATOM 2786 O O . GLU A 1 200 ? -86.357 136.793 -8.597 1.00 21.68 200 GLU A O 1
ATOM 2798 N N . ILE A 1 201 ? -86.794 137.750 -6.615 1.00 16.55 201 ILE A N 1
ATOM 2799 C CA . ILE A 1 201 ? -88.180 137.323 -6.604 1.00 16.84 201 ILE A CA 1
ATOM 2800 C C . ILE A 1 201 ? -89.168 138.447 -6.952 1.00 17.30 201 ILE A C 1
ATOM 2801 O O . ILE A 1 201 ? -90.369 138.303 -6.768 1.00 20.09 201 ILE A O 1
ATOM 2817 N N . LYS A 1 202 ? -88.627 139.568 -7.435 1.00 16.87 202 LYS A N 1
ATOM 2818 C CA . LYS A 1 202 ? -89.404 140.663 -8.044 1.00 17.99 202 LYS A CA 1
ATOM 2819 C C . LYS A 1 202 ? -90.317 141.399 -7.072 1.00 18.42 202 LYS A C 1
ATOM 2820 O O . LYS A 1 202 ? -91.385 141.896 -7.448 1.00 23.73 202 LYS A O 1
ATOM 2839 N N . LEU A 1 203 ? -89.876 141.532 -5.830 1.00 17.06 203 LEU A N 1
ATOM 2840 C CA . LEU A 1 203 ? -90.561 142.412 -4.896 1.00 16.36 203 LEU A CA 1
ATOM 2841 C C . LEU A 1 203 ? -90.130 143.865 -5.140 1.00 17.72 203 LEU A C 1
ATOM 2842 O O . LEU A 1 203 ? -88.951 144.138 -5.397 1.00 16.79 203 LEU A O 1
ATOM 2858 N N . PRO A 1 204 ? -91.069 144.810 -5.031 1.00 15.32 204 PRO A N 1
ATOM 2859 C CA . PRO A 1 204 ? -90.730 146.190 -5.374 1.00 15.63 204 PRO A CA 1
ATOM 2860 C C . PRO A 1 204 ? -89.762 146.884 -4.412 1.00 15.84 204 PRO A C 1
ATOM 2861 O O . PRO A 1 204 ? -89.030 147.780 -4.847 1.00 15.37 204 PRO A O 1
ATOM 2872 N N . LEU A 1 205 ? -89.765 146.486 -3.142 1.00 14.54 205 LEU A N 1
ATOM 2873 C CA . LEU A 1 205 ? -88.962 147.155 -2.124 1.00 15.53 205 LEU A CA 1
ATOM 2874 C C . LEU A 1 205 ? -88.718 146.148 -1.010 1.00 14.10 205 LEU A C 1
ATOM 2875 O O . LEU A 1 205 ? -89.605 145.359 -0.699 1.00 16.90 205 LEU A O 1
ATOM 2891 N N . PHE A 1 206 ? -87.544 146.167 -0.408 1.00 14.19 206 PHE A N 1
ATOM 2892 C CA . PHE A 1 206 ? -87.377 145.417 0.827 1.00 14.71 206 PHE A CA 1
ATOM 2893 C C . PHE A 1 206 ? -88.070 146.169 1.962 1.00 14.29 206 PHE A C 1
ATOM 2894 O O . PHE A 1 206 ? -87.757 147.331 2.201 1.00 15.37 206 PHE A O 1
ATOM 2911 N N . PRO A 1 207 ? -89.009 145.519 2.663 1.00 13.69 207 PRO A N 1
ATOM 2912 C CA . PRO A 1 207 ? -89.823 146.295 3.627 1.00 14.73 207 PRO A CA 1
ATOM 2913 C C . PRO A 1 207 ? -89.196 146.469 5.004 1.00 14.82 207 PRO A C 1
ATOM 2914 O O . PRO A 1 207 ? -89.830 147.046 5.899 1.00 16.66 207 PRO A O 1
ATOM 2925 N N . GLY A 1 208 ? -87.970 146.003 5.187 1.00 13.95 208 GLY A N 1
ATOM 2926 C CA . GLY A 1 208 ? -87.251 146.186 6.441 1.00 13.19 208 GLY A CA 1
ATOM 2927 C C . GLY A 1 208 ? -87.330 144.990 7.358 1.00 12.59 208 GLY A C 1
ATOM 2928 O O . GLY A 1 208 ? -88.071 144.061 7.101 1.00 15.13 208 GLY A O 1
ATOM 2932 N N . PHE A 1 209 ? -86.543 145.045 8.419 1.00 13.07 209 PHE A N 1
ATOM 2933 C CA . PHE A 1 209 ? -86.530 144.052 9.470 1.00 13.76 209 PHE A CA 1
ATOM 2934 C C . PHE A 1 209 ? -87.190 144.608 10.726 1.00 12.84 209 PHE A C 1
ATOM 2935 O O . PHE A 1 209 ? -86.845 145.706 11.175 1.00 13.80 209 PHE A O 1
ATOM 2952 N N . THR A 1 210 ? -88.106 143.848 11.301 1.00 13.17 210 THR A N 1
ATOM 2953 C CA . THR A 1 210 ? -88.662 144.210 12.603 1.00 12.47 210 THR A CA 1
ATOM 2954 C C . THR A 1 210 ? -87.588 144.117 13.671 1.00 12.47 210 THR A C 1
ATOM 2955 O O . THR A 1 210 ? -86.531 143.497 13.491 1.00 12.95 210 THR A O 1
ATOM 2966 N N . GLU A 1 211 ? -87.841 144.695 14.840 1.00 12.80 211 GLU A N 1
ATOM 2967 C CA . GLU A 1 211 ? -86.928 144.557 15.954 1.00 12.24 211 GLU A CA 1
ATOM 2968 C C . GLU A 1 211 ? -86.766 143.068 16.374 1.00 13.07 211 GLU A C 1
ATOM 2969 O O . GLU A 1 211 ? -85.656 142.667 16.707 1.00 14.52 211 GLU A O 1
ATOM 2981 N N . ARG A 1 212 ? -87.832 142.269 16.309 1.00 14.35 212 ARG A N 1
ATOM 2982 C CA . ARG A 1 212 ? -87.718 140.836 16.595 1.00 15.11 212 ARG A CA 1
ATOM 2983 C C . ARG A 1 212 ? -86.719 140.177 15.622 1.00 14.72 212 ARG A C 1
ATOM 2984 O O . ARG A 1 212 ? -85.855 139.383 16.029 1.00 15.45 212 ARG A O 1
ATOM 3005 N N . ALA A 1 213 ? -86.848 140.495 14.343 1.00 12.52 213 ALA A N 1
ATOM 3006 C CA . ALA A 1 213 ? -85.924 139.933 13.331 1.00 12.23 213 ALA A CA 1
ATOM 3007 C C . ALA A 1 213 ? -84.483 140.355 13.612 1.00 13.96 213 ALA A C 1
ATOM 3008 O O . ALA A 1 213 ? -83.536 139.552 13.548 1.00 13.09 213 ALA A O 1
ATOM 3015 N N . ARG A 1 214 ? -84.278 141.628 13.930 1.00 11.62 214 ARG A N 1
ATOM 3016 C CA . ARG A 1 214 ? -82.972 142.131 14.274 1.00 12.10 214 ARG A CA 1
ATOM 3017 C C . ARG A 1 214 ? -82.387 141.438 15.498 1.00 13.92 214 ARG A C 1
ATOM 3018 O O . ARG A 1 214 ? -81.201 141.108 15.506 1.00 15.36 214 ARG A O 1
ATOM 3039 N N . GLU A 1 215 ? -83.213 141.199 16.513 1.00 13.83 215 GLU A N 1
ATOM 3040 C CA . GLU A 1 215 ? -82.740 140.524 17.700 1.00 15.56 215 GLU A CA 1
ATOM 3041 C C . GLU A 1 215 ? -82.272 139.128 17.292 1.00 16.69 215 GLU A C 1
ATOM 3042 O O . GLU A 1 215 ? -81.206 138.676 17.748 1.00 18.37 215 GLU A O 1
ATOM 3046 N N . THR A 1 216 ? -83.057 138.460 16.446 1.00 13.53 216 THR A N 1
ATOM 3047 C CA . THR A 1 216 ? -82.745 137.079 16.045 1.00 16.01 216 THR A CA 1
ATOM 3048 C C . THR A 1 216 ? -81.429 137.063 15.296 1.00 17.71 216 THR A C 1
ATOM 3049 O O . THR A 1 216 ? -80.539 136.250 15.602 1.00 19.59 216 THR A O 1
ATOM 3060 N N . LEU A 1 217 ? -81.274 137.957 14.327 1.00 15.27 217 LEU A N 1
ATOM 3061 C CA . LEU A 1 217 ? -80.022 138.049 13.579 1.00 15.56 217 LEU A CA 1
ATOM 3062 C C . LEU A 1 217 ? -78.814 138.384 14.442 1.00 17.02 217 LEU A C 1
ATOM 3063 O O . LEU A 1 217 ? -77.719 137.834 14.247 1.00 18.56 217 LEU A O 1
ATOM 3079 N N . LEU A 1 218 ? -78.959 139.320 15.372 1.00 16.46 218 LEU A N 1
ATOM 3080 C CA . LEU A 1 218 ? -77.804 139.781 16.123 1.00 18.86 218 LEU A CA 1
ATOM 3081 C C . LEU A 1 218 ? -77.414 138.852 17.265 1.00 18.36 218 LEU A C 1
ATOM 3082 O O . LEU A 1 218 ? -76.265 138.888 17.712 1.00 23.37 218 LEU A O 1
ATOM 3098 N N . ASN A 1 219 ? -78.350 138.057 17.740 1.00 17.62 219 ASN A N 1
ATOM 3099 C CA . ASN A 1 219 ? -78.102 137.135 18.853 1.00 22.21 219 ASN A CA 1
ATOM 3100 C C . ASN A 1 219 ? -77.526 135.800 18.396 1.00 24.17 219 ASN A C 1
ATOM 3101 O O . ASN A 1 219 ? -76.879 135.107 19.178 1.00 22.71 219 ASN A O 1
ATOM 3112 N N . TYR A 1 220 ? -77.776 135.428 17.145 1.00 17.16 220 TYR A N 1
ATOM 3113 C CA . TYR A 1 220 ? -77.344 134.136 16.627 1.00 15.18 220 TYR A CA 1
ATOM 3114 C C . TYR A 1 220 ? -75.850 134.160 16.407 1.00 17.51 220 TYR A C 1
ATOM 3115 O O . TYR A 1 220 ? -75.304 135.182 16.050 1.00 17.68 220 TYR A O 1
ATOM 3133 N N . ARG A 1 221 ? -75.173 133.034 16.637 1.00 16.24 221 ARG A N 1
ATOM 3134 C CA . ARG A 1 221 ? -73.709 133.083 16.605 1.00 16.90 221 ARG A CA 1
ATOM 3135 C C . ARG A 1 221 ? -73.080 132.857 15.219 1.00 17.52 221 ARG A C 1
ATOM 3136 O O . ARG A 1 221 ? -71.888 133.022 15.072 1.00 16.31 221 ARG A O 1
ATOM 3146 N N . TRP A 1 222 ? -73.885 132.517 14.217 1.00 15.05 222 TRP A N 1
ATOM 3147 C CA . TRP A 1 222 ? -73.416 132.397 12.819 1.00 13.71 222 TRP A CA 1
ATOM 3148 C C . TRP A 1 222 ? -72.200 131.492 12.678 1.00 13.33 222 TRP A C 1
ATOM 3149 O O . TRP A 1 222 ? -71.170 131.932 12.199 1.00 13.63 222 TRP A O 1
ATOM 3170 N N . PRO A 1 223 ? -72.372 130.209 13.024 1.00 14.86 223 PRO A N 1
ATOM 3171 C CA . PRO A 1 223 ? -71.248 129.290 12.824 1.00 15.16 223 PRO A CA 1
ATOM 3172 C C . PRO A 1 223 ? -70.825 129.186 11.355 1.00 14.39 223 PRO A C 1
ATOM 3173 O O . PRO A 1 223 ? -69.665 128.844 11.088 1.00 15.80 223 PRO A O 1
ATOM 3184 N N . GLY A 1 224 ? -71.729 129.444 10.420 1.00 13.07 224 GLY A N 1
ATOM 3185 C CA . GLY A 1 224 ? -71.362 129.488 9.016 1.00 13.23 224 GLY A CA 1
ATOM 3186 C C . GLY A 1 224 ? -71.106 130.871 8.447 1.00 11.28 224 GLY A C 1
ATOM 3187 O O . GLY A 1 224 ? -70.961 131.045 7.238 1.00 12.63 224 GLY A O 1
ATOM 3191 N N . ASN A 1 225 ? -71.057 131.865 9.333 1.00 11.84 225 ASN A N 1
ATOM 3192 C CA . ASN A 1 225 ? -70.634 133.210 8.995 1.00 12.52 225 ASN A CA 1
ATOM 3193 C C . ASN A 1 225 ? -71.364 133.767 7.786 1.00 11.79 225 ASN A C 1
ATOM 3194 O O . ASN A 1 225 ? -72.616 133.686 7.749 1.00 13.10 225 ASN A O 1
ATOM 3205 N N . ILE A 1 226 ? -70.675 134.379 6.844 1.00 12.40 226 ILE A N 1
ATOM 3206 C CA . ILE A 1 226 ? -71.366 135.146 5.800 1.00 13.37 226 ILE A CA 1
ATOM 3207 C C . ILE A 1 226 ? -72.171 134.249 4.853 1.00 13.45 226 ILE A C 1
ATOM 3208 O O . ILE A 1 226 ? -73.249 134.623 4.404 1.00 14.03 226 ILE A O 1
ATOM 3224 N N . ARG A 1 227 ? -71.675 133.054 4.535 1.00 13.03 227 ARG A N 1
ATOM 3225 C CA . ARG A 1 227 ? -72.394 132.125 3.671 1.00 12.42 227 ARG A CA 1
ATOM 3226 C C . ARG A 1 227 ? -73.743 131.772 4.310 1.00 13.30 227 ARG A C 1
ATOM 3227 O O . ARG A 1 227 ? -74.785 131.759 3.642 1.00 13.55 227 ARG A O 1
ATOM 3248 N N . GLU A 1 228 ? -73.721 131.486 5.607 1.00 11.79 228 GLU A N 1
ATOM 3249 C CA . GLU A 1 228 ? -74.930 131.137 6.331 1.00 12.73 228 GLU A CA 1
ATOM 3250 C C . GLU A 1 228 ? -75.885 132.330 6.429 1.00 11.41 228 GLU A C 1
ATOM 3251 O O . GLU A 1 228 ? -77.086 132.186 6.209 1.00 12.26 228 GLU A O 1
ATOM 3263 N N . LEU A 1 229 ? -75.358 133.499 6.717 1.00 10.91 229 LEU A N 1
ATOM 3264 C CA . LEU A 1 229 ? -76.196 134.703 6.781 1.00 10.18 229 LEU A CA 1
ATOM 3265 C C . LEU A 1 229 ? -76.923 134.919 5.445 1.00 11.35 229 LEU A C 1
ATOM 3266 O O . LEU A 1 229 ? -78.129 135.210 5.425 1.00 11.34 229 LEU A O 1
ATOM 3282 N N . LYS A 1 230 ? -76.212 134.816 4.330 1.00 11.05 230 LYS A N 1
ATOM 3283 C CA . LYS A 1 230 ? -76.830 134.995 3.019 1.00 10.81 230 LYS A CA 1
ATOM 3284 C C . LYS A 1 230 ? -77.989 134.019 2.838 1.00 12.02 230 LYS A C 1
ATOM 3285 O O . LYS A 1 230 ? -79.088 134.395 2.414 1.00 12.34 230 LYS A O 1
ATOM 3304 N N . ASN A 1 231 ? -77.754 132.748 3.135 1.00 11.22 231 ASN A N 1
ATOM 3305 C CA . ASN A 1 231 ? -78.788 131.740 2.925 1.00 11.40 231 ASN A CA 1
ATOM 3306 C C . ASN A 1 231 ? -79.990 131.967 3.824 1.00 10.56 231 ASN A C 1
ATOM 3307 O O . ASN A 1 231 ? -81.135 131.894 3.367 1.00 11.71 231 ASN A O 1
ATOM 3318 N N . VAL A 1 232 ? -79.740 132.262 5.088 1.00 10.42 232 VAL A N 1
ATOM 3319 C CA . VAL A 1 232 ? -80.814 132.482 6.029 1.00 10.74 232 VAL A CA 1
ATOM 3320 C C . VAL A 1 232 ? -81.664 133.687 5.587 1.00 9.40 232 VAL A C 1
ATOM 3321 O O . VAL A 1 232 ? -82.904 133.645 5.627 1.00 10.80 232 VAL A O 1
ATOM 3334 N N . VAL A 1 233 ? -81.003 134.769 5.206 1.00 10.05 233 VAL A N 1
ATOM 3335 C CA . VAL A 1 233 ? -81.720 135.965 4.821 1.00 9.96 233 VAL A CA 1
ATOM 3336 C C . VAL A 1 233 ? -82.501 135.738 3.532 1.00 10.34 233 VAL A C 1
ATOM 3337 O O . VAL A 1 233 ? -83.663 136.150 3.430 1.00 11.14 233 VAL A O 1
ATOM 3350 N N . GLU A 1 234 ? -81.907 135.076 2.537 1.00 10.26 234 GLU A N 1
ATOM 3351 C CA . GLU A 1 234 ? -82.629 134.798 1.303 1.00 10.62 234 GLU A CA 1
ATOM 3352 C C . GLU A 1 234 ? -83.862 133.945 1.545 1.00 10.50 234 GLU A C 1
ATOM 3353 O O . GLU A 1 234 ? -84.949 134.223 1.017 1.00 12.02 234 GLU A O 1
ATOM 3365 N N . ARG A 1 235 ? -83.705 132.876 2.311 1.00 10.27 235 ARG A N 1
ATOM 3366 C CA . ARG A 1 235 ? -84.834 132.029 2.650 1.00 10.22 235 ARG A CA 1
ATOM 3367 C C . ARG A 1 235 ? -85.909 132.828 3.381 1.00 10.30 235 ARG A C 1
ATOM 3368 O O . ARG A 1 235 ? -87.106 132.688 3.108 1.00 10.64 235 ARG A O 1
ATOM 3389 N N . SER A 1 236 ? -85.499 133.648 4.339 1.00 10.63 236 SER A N 1
ATOM 3390 C CA . SER A 1 236 ? -86.466 134.427 5.121 1.00 11.32 236 SER A CA 1
ATOM 3391 C C . SER A 1 236 ? -87.249 135.426 4.268 1.00 11.44 236 SER A C 1
ATOM 3392 O O . SER A 1 236 ? -88.468 135.592 4.429 1.00 11.46 236 SER A O 1
ATOM 3400 N N . VAL A 1 237 ? -86.570 136.097 3.359 1.00 11.55 237 VAL A N 1
ATOM 3401 C CA . VAL A 1 237 ? -87.258 137.010 2.443 1.00 11.73 237 VAL A CA 1
ATOM 3402 C C . VAL A 1 237 ? -88.241 136.249 1.560 1.00 12.57 237 VAL A C 1
ATOM 3403 O O . VAL A 1 237 ? -89.381 136.719 1.327 1.00 13.24 237 VAL A O 1
ATOM 3416 N N . TYR A 1 238 ? -87.839 135.102 1.023 1.00 12.24 238 TYR A N 1
ATOM 3417 C CA . TYR A 1 238 ? -88.722 134.311 0.180 1.00 12.29 238 TYR A CA 1
ATOM 3418 C C . TYR A 1 238 ? -89.954 133.862 0.961 1.00 13.45 238 TYR A C 1
ATOM 3419 O O . TYR A 1 238 ? -91.087 133.968 0.453 1.00 14.00 238 TYR A O 1
ATOM 3437 N N . ARG A 1 239 ? -89.780 133.374 2.180 1.00 11.99 239 ARG A N 1
ATOM 3438 C CA . ARG A 1 239 ? -90.916 132.870 2.935 1.00 13.63 239 ARG A CA 1
ATOM 3439 C C . ARG A 1 239 ? -91.843 134.003 3.294 1.00 16.09 239 ARG A C 1
ATOM 3440 O O . ARG A 1 239 ? -93.046 133.801 3.358 1.00 17.02 239 ARG A O 1
ATOM 3461 N N . HIS A 1 240 ? -91.287 135.172 3.557 1.00 13.39 240 HIS A N 1
ATOM 3462 C CA . HIS A 1 240 ? -92.103 136.351 3.885 1.00 15.43 240 HIS A CA 1
ATOM 3463 C C . HIS A 1 240 ? -92.896 136.774 2.655 1.00 14.88 240 HIS A C 1
ATOM 3464 O O . HIS A 1 240 ? -94.132 136.911 2.720 1.00 16.63 240 HIS A O 1
ATOM 3477 N N . GLY A 1 241 ? -92.212 136.980 1.540 1.00 14.25 241 GLY A N 1
ATOM 3478 C CA . GLY A 1 241 ? -92.823 137.070 0.226 1.00 16.39 241 GLY A CA 1
ATOM 3479 C C . GLY A 1 241 ? -93.668 138.292 -0.081 1.00 18.45 241 GLY A C 1
ATOM 3480 O O . GLY A 1 241 ? -94.478 138.258 -1.017 1.00 19.83 241 GLY A O 1
ATOM 3484 N N . THR A 1 242 ? -93.479 139.376 0.663 1.00 15.19 242 THR A N 1
ATOM 3485 C CA . THR A 1 242 ? -94.288 140.569 0.467 1.00 16.23 242 THR A CA 1
ATOM 3486 C C . THR A 1 242 ? -93.514 141.819 0.827 1.00 16.68 242 THR A C 1
ATOM 3487 O O . THR A 1 242 ? -92.632 141.787 1.683 1.00 16.84 242 THR A O 1
ATOM 3498 N N . SER A 1 243 ? -93.847 142.926 0.171 1.00 17.60 243 SER A N 1
ATOM 3499 C CA . SER A 1 243 ? -93.322 144.240 0.503 1.00 16.29 243 SER A CA 1
ATOM 3500 C C . SER A 1 243 ? -94.306 145.052 1.363 1.00 16.85 243 SER A C 1
ATOM 3501 O O . SER A 1 243 ? -93.985 146.195 1.727 1.00 18.86 243 SER A O 1
ATOM 3509 N N . ASP A 1 244 ? -95.440 144.446 1.720 1.00 17.07 244 ASP A N 1
ATOM 3510 C CA . ASP A 1 244 ? -96.537 145.178 2.400 1.00 18.26 244 ASP A CA 1
ATOM 3511 C C . ASP A 1 244 ? -96.297 145.389 3.883 1.00 26.08 244 ASP A C 1
ATOM 3512 O O . ASP A 1 244 ? -96.897 146.277 4.493 1.00 27.11 244 ASP A O 1
ATOM 3521 N N . TYR A 1 245 ? -95.433 144.582 4.482 1.00 21.01 245 TYR A N 1
ATOM 3522 C CA . TYR A 1 245 ? -95.084 144.780 5.882 1.00 22.04 245 TYR A CA 1
ATOM 3523 C C . TYR A 1 245 ? -93.695 144.219 6.149 1.00 17.76 245 TYR A C 1
ATOM 3524 O O . TYR A 1 245 ? -93.197 143.419 5.349 1.00 16.61 245 TYR A O 1
ATOM 3542 N N . PRO A 1 246 ? -93.054 144.665 7.234 1.00 15.92 246 PRO A N 1
ATOM 3543 C CA . PRO A 1 246 ? -91.650 144.306 7.452 1.00 16.83 246 PRO A CA 1
ATOM 3544 C C . PRO A 1 246 ? -91.485 142.822 7.758 1.00 15.41 246 PRO A C 1
ATOM 3545 O O . PRO A 1 246 ? -92.395 142.135 8.209 1.00 17.05 246 PRO A O 1
ATOM 3556 N N . LEU A 1 247 ? -90.284 142.342 7.466 1.00 14.61 247 LEU A N 1
ATOM 3557 C CA . LEU A 1 247 ? -89.921 140.957 7.711 1.00 13.49 247 LEU A CA 1
ATOM 3558 C C . LEU A 1 247 ? -89.667 140.755 9.192 1.00 14.65 247 LEU A C 1
ATOM 3559 O O . LEU A 1 247 ? -88.803 141.418 9.770 1.00 13.66 247 LEU A O 1
ATOM 3575 N N . ASP A 1 248 ? -90.394 139.809 9.770 1.00 15.73 248 ASP A N 1
ATOM 3576 C CA . ASP A 1 248 ? -90.378 139.536 11.199 1.00 15.54 248 ASP A CA 1
ATOM 3577 C C . ASP A 1 248 ? -89.768 138.177 11.538 1.00 14.81 248 ASP A C 1
ATOM 3578 O O . ASP A 1 248 ? -89.136 138.030 12.576 1.00 18.41 248 ASP A O 1
ATOM 3587 N N . ASP A 1 249 ? -89.950 137.208 10.640 1.00 17.63 249 ASP A N 1
ATOM 3588 C CA . ASP A 1 249 ? -89.574 135.815 10.902 1.00 16.64 249 ASP A CA 1
ATOM 3589 C C . ASP A 1 249 ? -88.283 135.435 10.173 1.00 14.07 249 ASP A C 1
ATOM 3590 O O . ASP A 1 249 ? -88.266 135.220 8.961 1.00 17.66 249 ASP A O 1
ATOM 3599 N N . ILE A 1 250 ? -87.206 135.387 10.929 1.00 13.93 250 ILE A N 1
ATOM 3600 C CA . ILE A 1 250 ? -85.909 134.955 10.420 1.00 14.34 250 ILE A CA 1
ATOM 3601 C C . ILE A 1 250 ? -85.797 133.464 10.617 1.00 17.11 250 ILE A C 1
ATOM 3602 O O . ILE A 1 250 ? -85.858 132.977 11.744 1.00 20.41 250 ILE A O 1
ATOM 3618 N N . ILE A 1 251 ? -85.650 132.739 9.516 1.00 14.09 251 ILE A N 1
ATOM 3619 C CA . ILE A 1 251 ? -85.705 131.285 9.542 1.00 14.69 251 ILE A CA 1
ATOM 3620 C C . ILE A 1 251 ? -84.277 130.756 9.536 1.00 12.99 251 ILE A C 1
ATOM 3621 O O . ILE A 1 251 ? -83.714 130.449 8.488 1.00 13.95 251 ILE A O 1
ATOM 3637 N N . ILE A 1 252 ? -83.695 130.620 10.716 1.00 14.58 252 ILE A N 1
ATOM 3638 C CA . ILE A 1 252 ? -82.329 130.145 10.843 1.00 14.65 252 ILE A CA 1
ATOM 3639 C C . ILE A 1 252 ? -82.229 128.666 10.452 1.00 15.39 252 ILE A C 1
ATOM 3640 O O . ILE A 1 252 ? -81.310 128.273 9.732 1.00 16.83 252 ILE A O 1
ATOM 3656 N N . ASP A 1 253 ? -83.187 127.876 10.919 1.00 15.52 253 ASP A N 1
ATOM 3657 C CA . ASP A 1 253 ? -83.141 126.412 10.816 1.00 17.13 253 ASP A CA 1
ATOM 3658 C C . ASP A 1 253 ? -84.299 125.941 9.962 1.00 19.17 253 ASP A C 1
ATOM 3659 O O . ASP A 1 253 ? -85.423 125.915 10.429 1.00 20.52 253 ASP A O 1
ATOM 3668 N N . PRO A 1 254 ? -84.042 125.572 8.697 1.00 15.82 254 PRO A N 1
ATOM 3669 C CA . PRO A 1 254 ? -85.152 125.137 7.836 1.00 19.13 254 PRO A CA 1
ATOM 3670 C C . PRO A 1 254 ? -85.608 123.704 8.111 1.00 21.99 254 PRO A C 1
ATOM 3671 O O . PRO A 1 254 ? -86.584 123.260 7.494 1.00 26.08 254 PRO A O 1
ATOM 3682 N N . PHE A 1 255 ? -84.912 123.005 8.996 1.00 19.21 255 PHE A N 1
ATOM 3683 C CA . PHE A 1 255 ? -85.277 121.625 9.342 1.00 21.39 255 PHE A CA 1
ATOM 3684 C C . PHE A 1 255 ? -86.342 121.590 10.435 1.00 40.96 255 PHE A C 1
ATOM 3685 O O . PHE A 1 255 ? -86.712 120.512 10.898 1.00 44.66 255 PHE A O 1
ATOM 3702 N N . LYS A 1 256 ? -86.833 122.772 10.821 1.00 40.66 256 LYS A N 1
ATOM 3703 C CA . LYS A 1 256 ? -87.950 122.921 11.764 1.00 45.00 256 LYS A CA 1
ATOM 3704 C C . LYS A 1 256 ? -89.288 123.126 11.047 1.00 51.24 256 LYS A C 1
ATOM 3705 O O . LYS A 1 256 ? -89.372 123.868 10.064 1.00 51.17 256 LYS A O 1
ATOM 3724 N N . ARG A 1 257 ? -90.340 122.499 11.562 1.00 64.01 257 ARG A N 1
ATOM 3725 C CA . ARG A 1 257 ? -91.686 122.718 11.044 1.00 61.85 257 ARG A CA 1
ATOM 3726 C C . ARG A 1 257 ? -92.225 124.064 11.528 1.00 60.07 257 ARG A C 1
ATOM 3727 O O . ARG A 1 257 ? -93.398 124.188 11.882 1.00 72.53 257 ARG A O 1
#

Nearest PDB structures (foldseek):
  4qnr-assembly1_A  TM=1.003E+00  e=2.558E-50  Escherichia coli K-12
  2c99-assembly1_A  TM=1.002E+00  e=3.975E-50  Escherichia coli K-12
  4qnm-assembly1_A  TM=1.001E+00  e=3.383E-49  Escherichia coli K-12
  2bjw-assembly1_A  TM=1.000E+00  e=1.119E-48  Escherichia coli K-12
  2c96-assembly1_A  TM=9.961E-01  e=8.942E-48  Escherichia coli K-12

CATH classification: 3.40.50.300 (+1 more: 1.10.8.60)

GO terms:
  GO:0042802 identical protein binding (F, IPI)
  GO:0005515 protein binding (F, IPI)
  GO:0003677 DNA binding (F, IDA)
  GO:0045892 negative regulation of DNA-templated transcription (P, IEP)
  GO:0045892 negative regulation of DNA-templated transcription (P, IDA)
  GO:0045893 positive regulation of DNA-templated transcription (P, IEP)
  GO:0045893 positive regulation of DNA-templated transcription (P, IDA)
  GO:0043565 sequence-specific DNA binding (F, IDA)
  GO:0006355 regulation of DNA-templated transcription (P, IDA)

Radius of gyration: 21.29 Å; Cα contacts (8 Å, |Δi|>4): 419; chains: 1; bounding box: 61×40×37 Å

InterPro domains:
  IPR002078 RNA polymerase sigma factor 54 interaction domain [PF00158] (9-170)
  IPR002078 RNA polymerase sigma factor 54 interaction domain [PS50045] (8-238)
  IPR002197 DNA binding HTH domain, Fis-type [PF02954] (285-322)
  IPR002197 DNA binding HTH domain, Fis-type [PR01590] (289-306)
  IPR002197 DNA binding HTH domain, Fis-type [PR01590] (306-325)
  IPR003593 AAA+ ATPase domain [SM00382] (28-180)
  IPR009057 Homedomain-like superfamily [SSF46689] (222-325)
  IPR014317 Transcription activator PspF [TIGR02974] (8-323)
  IPR025943 Sigma-54 interaction domain, ATP-binding site 2 [PS00676] (94-109)
  IPR025944 Sigma-54 interaction domain, conserved site [PS00688] (222-231)
  IPR027417 P-loop containing nucleoside triphosphate hydrolase [G3DSA:3.40.50.300] (1-179)
  IPR027417 P-loop containing nucleoside triphosphate hydrolase [SSF52540] (9-250)
  IPR058031 NorR-like, AAA+ ATPase lid domain [PF25601] (180-241)

Sequence (241 aa):
LLGEANSFLEVLEQVSHLAPLDKPVLIIGERGTGKELIASRLHYLSSRWQGPFISLNCAALNENLLDSELFGHERHPGRFERADGGTLFLDQLATAPMMVQEKLLRVIEYGELERVGGSQPLQVNVRLVCATNADLPAMVNEGTFRADLLDRLAFDVVQLPPLLRERESDIMLMAEEYFAIQQMCREIKLPLFPGFTERARETLLNYRWPGNIRELKNVVERSVYRHGTSDYPLDDIIIDPFKR

Secondary structure (P-SEA, 3-state):
cccccaaaaaaaaaaaaaccccbbbbbbbcccccaaaaaaaaaaaccccccbbbbbbcccccaaaaaaaacccccccccccccccbbbbbcccccccaaaaaaaaaaaaccbbbbcccccbbbbbbbbbbbbccaaaaaaaacccccccccccccbbbbbbcccccccaaaaaaaaaaaaaaaaacccccccccaaaaaaaaaccccccaaaaaaaaaaaaaaaccccccccccccccccc